Protein AF-A0A0D6LIT6-F1 (afdb_monomer)

Foldseek 3Di:
DDPLVLLLLLLLLLLLLVLLPVVLLLVLLLVLLCCVCCVVQVPNDCLVVVVVSVPDPVSVVVSVVLVVLLVVLLVVLLVVQVVVLVCCVVPPHLLVSLLLLLVLQLQLLVQVLVCQVVSNDHSNCNSVSSNSSSNSNHPVSNVVSSLSVLQPDPPDDPVVSVVSVVSSVVSSQNSSCVNLVQQDDPVVNVLVVLVVPPDPVCSVVSSVVSVVSSVVSNVVSVVVCVVCVSVVVVPGSSVSSVSSSVSSPVSSVSSVVVVVVVVVVVVVVVVVVVVVPDDDPPPDDDD

Structure (mmCIF, N/CA/C/O backbone):
data_AF-A0A0D6LIT6-F1
#
_entry.id   AF-A0A0D6LIT6-F1
#
loop_
_atom_site.group_PDB
_atom_site.id
_atom_site.type_symbol
_atom_site.label_atom_id
_atom_site.label_alt_id
_atom_site.label_comp_id
_atom_site.label_asym_id
_atom_site.label_entity_id
_atom_site.label_seq_id
_atom_site.pdbx_PDB_ins_code
_atom_site.Cartn_x
_atom_site.Cartn_y
_atom_site.Cartn_z
_atom_site.occupancy
_atom_site.B_iso_or_equiv
_atom_site.auth_seq_id
_atom_site.auth_comp_id
_atom_site.auth_asym_id
_atom_site.auth_atom_id
_atom_site.pdbx_PDB_model_num
ATOM 1 N N . MET A 1 1 ? -21.678 -11.685 14.929 1.00 55.88 1 MET A N 1
ATOM 2 C CA . MET A 1 1 ? -20.281 -11.297 14.620 1.00 55.88 1 MET A CA 1
ATOM 3 C C . MET A 1 1 ? -20.049 -9.897 15.181 1.00 55.88 1 MET A C 1
ATOM 5 O O . MET A 1 1 ? -20.956 -9.085 15.078 1.00 55.88 1 MET A O 1
ATOM 9 N N . ASP A 1 2 ? -18.917 -9.635 15.842 1.00 78.38 2 ASP A N 1
ATOM 10 C CA . ASP A 1 2 ? -18.616 -8.322 16.442 1.00 78.38 2 ASP A CA 1
ATOM 11 C C . ASP A 1 2 ? -18.485 -7.250 15.346 1.00 78.38 2 ASP A C 1
ATOM 13 O O . ASP A 1 2 ? -17.782 -7.471 14.360 1.00 78.38 2 ASP A O 1
ATOM 17 N N . ILE A 1 3 ? -19.131 -6.093 15.525 1.00 79.75 3 ILE A N 1
ATOM 18 C CA . ILE A 1 3 ? -19.087 -4.950 14.598 1.00 79.75 3 ILE A CA 1
ATOM 19 C C . ILE A 1 3 ? -17.654 -4.528 14.241 1.00 79.75 3 ILE A C 1
ATOM 21 O O . ILE A 1 3 ? -17.380 -4.072 13.133 1.00 79.75 3 ILE A O 1
ATOM 25 N N . ARG A 1 4 ? -16.714 -4.726 15.170 1.00 82.88 4 ARG A N 1
ATOM 26 C CA . ARG A 1 4 ? -15.298 -4.390 14.999 1.00 82.88 4 ARG A CA 1
ATOM 27 C C . ARG A 1 4 ? -14.597 -5.292 13.980 1.00 82.88 4 ARG A C 1
ATOM 29 O O . ARG A 1 4 ? -13.638 -4.855 13.348 1.00 82.88 4 ARG A O 1
ATOM 36 N N . ASN A 1 5 ? -15.086 -6.515 13.764 1.00 85.06 5 ASN A N 1
ATOM 37 C CA . ASN A 1 5 ? -14.495 -7.444 12.797 1.00 85.06 5 ASN A CA 1
ATOM 38 C C . ASN A 1 5 ? -14.660 -6.955 11.352 1.00 85.06 5 ASN A C 1
ATOM 40 O O . ASN A 1 5 ? -13.764 -7.184 10.543 1.00 85.06 5 ASN A O 1
ATOM 44 N N . TYR A 1 6 ? -15.735 -6.217 11.054 1.00 84.94 6 TYR A N 1
ATOM 45 C CA . TYR A 1 6 ? -15.933 -5.561 9.755 1.00 84.94 6 TYR A CA 1
ATOM 46 C C . TYR A 1 6 ? -14.912 -4.452 9.477 1.00 84.94 6 TYR A C 1
ATOM 48 O O . TYR A 1 6 ? -14.812 -3.995 8.350 1.00 84.94 6 TYR A O 1
ATOM 56 N N . VAL A 1 7 ? -14.133 -4.031 10.477 1.00 88.19 7 VAL A N 1
ATOM 57 C CA . VAL A 1 7 ? -13.037 -3.067 10.312 1.00 88.19 7 VAL A CA 1
ATOM 58 C C . VAL A 1 7 ? -11.695 -3.787 10.295 1.00 88.19 7 VAL A C 1
ATOM 60 O O . VAL A 1 7 ? -10.863 -3.531 9.432 1.00 88.19 7 VAL A O 1
ATOM 63 N N . TYR A 1 8 ? -11.484 -4.727 11.221 1.00 88.31 8 TYR A N 1
ATOM 64 C CA . TYR A 1 8 ? -10.211 -5.440 11.333 1.00 88.31 8 TYR A CA 1
ATOM 65 C C . TYR A 1 8 ? -9.878 -6.270 10.094 1.00 88.31 8 TYR A C 1
ATOM 67 O O . TYR A 1 8 ? -8.730 -6.253 9.658 1.00 88.31 8 TYR A O 1
ATOM 75 N N . ILE A 1 9 ? -10.862 -6.972 9.521 1.00 89.00 9 ILE A N 1
ATOM 76 C CA . ILE A 1 9 ? -10.636 -7.834 8.354 1.00 89.00 9 ILE A CA 1
ATOM 77 C C . ILE A 1 9 ? -10.237 -6.989 7.130 1.00 89.00 9 ILE A C 1
ATOM 79 O O . ILE A 1 9 ? -9.170 -7.258 6.573 1.00 89.00 9 ILE A O 1
ATOM 83 N N . PRO A 1 10 ? -10.983 -5.928 6.745 1.00 89.62 10 PRO A N 1
ATOM 84 C CA . PRO A 1 10 ? -10.585 -5.075 5.629 1.00 89.62 10 PRO A CA 1
ATOM 85 C C . PRO A 1 10 ? -9.230 -4.412 5.789 1.00 89.62 10 PRO A C 1
ATOM 87 O O . PRO A 1 10 ? -8.438 -4.402 4.852 1.00 89.62 10 PRO A O 1
ATOM 90 N N . VAL A 1 11 ? -8.938 -3.910 6.987 1.00 89.06 11 VAL A 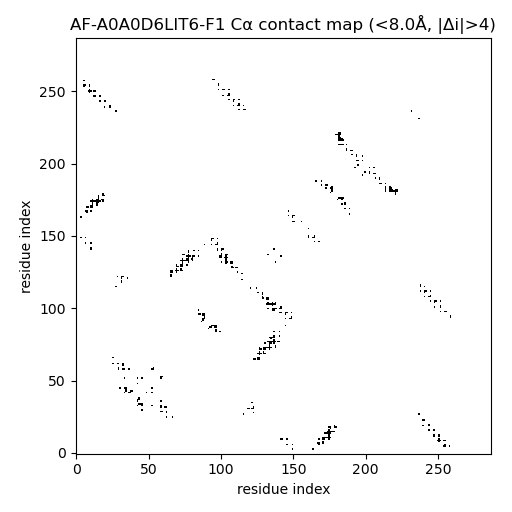N 1
ATOM 91 C CA . VAL A 1 11 ? -7.662 -3.258 7.282 1.00 89.06 11 VAL A CA 1
ATOM 92 C C . VAL A 1 11 ? -6.495 -4.246 7.203 1.00 89.06 11 VAL A C 1
ATOM 94 O O . VAL A 1 11 ? -5.425 -3.887 6.715 1.00 89.06 11 VAL A O 1
ATOM 97 N N . CYS A 1 12 ? -6.698 -5.496 7.627 1.00 86.56 12 CYS A N 1
ATOM 98 C CA . CYS A 1 12 ? -5.693 -6.549 7.506 1.00 86.56 12 CYS A CA 1
ATOM 99 C C . CYS A 1 12 ? -5.404 -6.897 6.036 1.00 86.56 12 CYS A C 1
ATOM 101 O O . CYS A 1 12 ? -4.245 -6.897 5.624 1.00 86.56 12 CYS A O 1
ATOM 103 N N . LEU A 1 13 ? -6.447 -7.114 5.226 1.00 85.75 13 LEU A N 1
ATOM 104 C CA . LEU A 1 13 ? -6.307 -7.432 3.796 1.00 85.75 13 LEU A CA 1
ATOM 105 C C . LEU A 1 13 ? -5.704 -6.270 2.991 1.00 85.75 13 LEU A C 1
ATOM 107 O O . LEU A 1 13 ? -4.843 -6.482 2.135 1.00 85.75 13 LEU A O 1
ATOM 111 N N . TYR A 1 14 ? -6.093 -5.035 3.311 1.00 88.25 14 TYR A N 1
ATOM 112 C CA . TYR A 1 14 ? -5.459 -3.833 2.774 1.00 88.25 14 TYR A CA 1
ATOM 113 C C . TYR A 1 14 ? -3.966 -3.789 3.102 1.00 88.25 14 TYR A C 1
ATOM 115 O O . TYR A 1 14 ? -3.150 -3.571 2.214 1.00 88.25 14 TYR A O 1
ATOM 123 N N . SER A 1 15 ? -3.599 -4.024 4.362 1.00 83.88 15 SER A N 1
ATOM 124 C CA . SER A 1 15 ? -2.202 -3.966 4.791 1.00 83.88 15 SER A CA 1
ATOM 125 C C . SER A 1 15 ? -1.337 -5.021 4.084 1.00 83.88 15 SER A C 1
ATOM 127 O O . SER A 1 15 ? -0.194 -4.749 3.717 1.00 83.88 15 SER A O 1
ATOM 129 N N . MET A 1 16 ? -1.915 -6.189 3.784 1.00 79.81 16 MET A N 1
ATOM 130 C CA . MET A 1 16 ? -1.278 -7.211 2.949 1.00 79.81 16 MET A CA 1
ATOM 131 C C . MET A 1 16 ? -1.033 -6.726 1.522 1.00 79.81 16 MET A C 1
ATOM 133 O O . MET A 1 16 ? 0.087 -6.822 1.024 1.00 79.81 16 MET A O 1
ATOM 137 N N . THR A 1 17 ? -2.035 -6.109 0.902 1.00 81.88 17 THR A N 1
ATOM 138 C CA . THR A 1 17 ? -1.910 -5.520 -0.440 1.00 81.88 17 THR A CA 1
ATOM 139 C C . THR A 1 17 ? -0.863 -4.396 -0.468 1.00 81.88 17 TH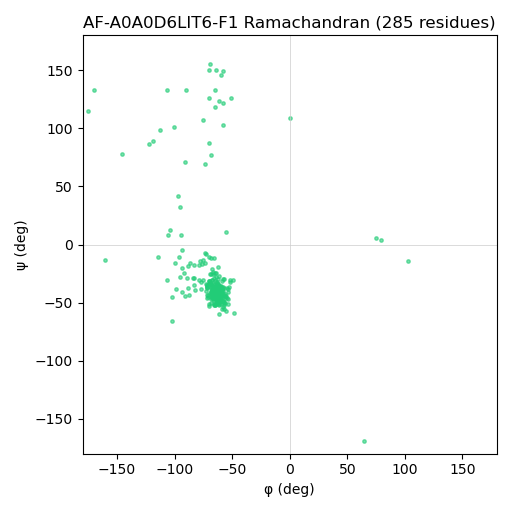R A C 1
ATOM 141 O O . THR A 1 17 ? 0.002 -4.368 -1.342 1.00 81.88 17 THR A O 1
ATOM 144 N N . GLY A 1 18 ? -0.861 -3.516 0.540 1.00 78.88 18 GLY A N 1
ATOM 145 C CA . GLY A 1 18 ? 0.102 -2.417 0.663 1.00 78.88 18 GLY A CA 1
ATOM 146 C C . GLY A 1 18 ? 1.553 -2.882 0.820 1.00 78.88 18 GLY A C 1
ATOM 147 O O . GLY A 1 18 ? 2.460 -2.229 0.311 1.00 78.88 18 GLY A O 1
ATOM 148 N N . SER A 1 19 ? 1.785 -4.031 1.462 1.00 73.44 19 SER A N 1
ATOM 149 C CA . SER A 1 19 ? 3.131 -4.613 1.578 1.00 73.44 19 SER A CA 1
ATOM 150 C C . SER A 1 19 ? 3.678 -5.154 0.249 1.00 73.44 19 SER A C 1
ATOM 152 O O . SER A 1 19 ? 4.876 -5.066 -0.008 1.00 73.44 19 SER A O 1
ATOM 154 N N . MET A 1 20 ? 2.803 -5.647 -0.636 1.00 75.00 20 MET A N 1
ATOM 155 C CA . MET A 1 20 ? 3.184 -6.084 -1.984 1.00 75.00 20 MET A CA 1
ATOM 156 C C . MET A 1 20 ? 3.448 -4.907 -2.926 1.00 75.00 20 MET A C 1
ATOM 158 O O . MET A 1 20 ? 4.271 -5.021 -3.832 1.00 75.00 20 MET A O 1
ATOM 162 N N . PHE A 1 21 ? 2.764 -3.782 -2.712 1.00 80.75 21 PHE A N 1
ATOM 163 C CA . PHE A 1 21 ? 2.735 -2.651 -3.636 1.00 80.75 21 PHE A CA 1
ATOM 164 C C . PHE A 1 21 ? 4.134 -2.123 -3.994 1.00 80.75 21 PHE A C 1
ATOM 166 O O . PHE A 1 21 ? 4.500 -2.101 -5.168 1.00 80.75 21 PHE A O 1
ATOM 173 N N . LEU A 1 22 ? 4.938 -1.731 -2.997 1.00 76.06 22 LEU A N 1
ATOM 174 C CA . LEU A 1 22 ? 6.231 -1.071 -3.227 1.00 76.06 22 LEU A CA 1
ATOM 175 C C . LEU A 1 22 ? 7.217 -1.912 -4.061 1.00 76.06 22 LEU A C 1
ATOM 177 O O . LEU A 1 22 ? 7.663 -1.415 -5.098 1.00 76.06 22 LEU A O 1
ATOM 181 N N . PRO A 1 23 ? 7.561 -3.162 -3.684 1.00 71.19 23 PRO A N 1
ATOM 182 C CA . PRO A 1 23 ? 8.535 -3.945 -4.446 1.00 71.19 23 PRO A CA 1
ATOM 183 C C . PRO A 1 23 ? 8.034 -4.304 -5.851 1.00 71.19 23 PRO A C 1
ATOM 185 O O . PRO A 1 23 ? 8.814 -4.285 -6.805 1.00 71.19 23 PRO A O 1
ATOM 188 N N . VAL A 1 24 ? 6.739 -4.597 -5.996 1.00 76.75 24 VAL A N 1
ATOM 189 C CA . VAL A 1 24 ? 6.130 -4.996 -7.273 1.00 76.75 24 VAL A CA 1
ATOM 190 C C . VAL A 1 24 ? 6.115 -3.826 -8.255 1.00 76.75 24 VAL A C 1
ATOM 192 O O . VAL A 1 24 ? 6.597 -3.946 -9.384 1.00 76.75 24 VAL A O 1
ATOM 195 N N . VAL A 1 25 ? 5.627 -2.666 -7.816 1.00 80.50 25 VAL A N 1
ATOM 196 C CA . VAL A 1 25 ? 5.557 -1.455 -8.638 1.00 80.50 25 VAL A CA 1
ATOM 197 C C . VAL A 1 25 ? 6.953 -0.945 -8.981 1.00 80.50 25 VAL A C 1
ATOM 199 O O . VAL A 1 25 ? 7.212 -0.614 -10.138 1.00 80.50 25 VAL A O 1
ATOM 202 N N . GLN A 1 26 ? 7.879 -0.920 -8.017 1.00 77.94 26 GLN A N 1
ATOM 203 C CA . GLN A 1 26 ? 9.250 -0.475 -8.264 1.00 77.94 26 GLN A CA 1
ATOM 204 C C . GLN A 1 26 ? 9.960 -1.376 -9.282 1.00 77.94 26 GLN A C 1
ATOM 206 O O . GLN A 1 26 ? 10.629 -0.867 -10.183 1.00 77.94 26 GLN A O 1
ATOM 211 N N . SER A 1 27 ? 9.777 -2.697 -9.187 1.00 76.12 27 SER A N 1
ATOM 212 C CA . SER A 1 27 ? 10.315 -3.649 -10.164 1.00 76.12 27 SER A CA 1
ATOM 213 C C . SER A 1 27 ? 9.726 -3.423 -11.561 1.00 76.12 27 SER A C 1
ATOM 215 O O . SER A 1 27 ? 10.477 -3.331 -12.534 1.00 76.12 27 SER A O 1
ATOM 217 N N . MET A 1 28 ? 8.405 -3.230 -11.664 1.00 79.25 28 MET A N 1
ATOM 218 C CA . MET A 1 28 ? 7.738 -2.943 -12.938 1.00 79.25 28 MET A CA 1
ATOM 219 C C . MET A 1 28 ? 8.238 -1.637 -13.570 1.00 79.25 28 MET A C 1
ATOM 221 O O . MET A 1 28 ? 8.587 -1.622 -14.751 1.00 79.25 28 MET A O 1
ATOM 225 N N . ILE A 1 29 ? 8.290 -0.538 -12.807 1.00 83.88 29 ILE A N 1
ATOM 226 C CA . ILE A 1 29 ? 8.761 0.765 -13.306 1.00 83.88 29 ILE A CA 1
ATOM 227 C C . ILE A 1 29 ? 10.193 0.635 -13.810 1.00 83.88 29 ILE A C 1
ATOM 229 O O . ILE A 1 29 ? 10.510 1.117 -14.895 1.00 83.88 29 ILE A O 1
ATOM 233 N N . TYR A 1 30 ? 11.045 -0.048 -13.051 1.00 81.81 30 TYR A N 1
ATOM 234 C CA . TYR A 1 30 ? 12.432 -0.261 -13.424 1.00 81.81 30 TYR A CA 1
ATOM 235 C C . TYR A 1 30 ? 12.565 -1.015 -14.756 1.00 81.81 30 TYR A C 1
ATOM 237 O O . TYR A 1 30 ? 13.295 -0.571 -15.643 1.00 81.81 30 TYR A O 1
ATOM 245 N N . GLN A 1 31 ? 11.812 -2.103 -14.941 1.00 78.75 31 GLN A N 1
ATOM 246 C CA . GLN A 1 31 ? 11.805 -2.852 -16.199 1.00 78.75 31 GLN A CA 1
ATOM 247 C C . GLN A 1 31 ? 11.279 -2.010 -17.372 1.00 78.75 31 GLN A C 1
ATOM 249 O O . GLN A 1 31 ? 11.894 -2.000 -18.437 1.00 78.75 31 GLN A O 1
ATOM 254 N N . LYS A 1 32 ? 10.198 -1.241 -17.179 1.00 85.56 32 LYS A N 1
ATOM 255 C CA . LYS A 1 32 ? 9.658 -0.352 -18.222 1.00 85.56 32 LYS A CA 1
ATOM 256 C C . LYS A 1 32 ? 10.634 0.760 -18.612 1.00 85.56 32 LYS A C 1
ATOM 258 O O . LYS A 1 32 ? 10.794 1.051 -19.793 1.00 85.56 32 LYS A O 1
ATOM 263 N N . VAL A 1 33 ? 11.310 1.368 -17.639 1.00 85.62 33 VAL A N 1
ATOM 264 C CA . VAL A 1 33 ? 12.326 2.405 -17.884 1.00 85.62 33 VAL A CA 1
ATOM 265 C C . VAL A 1 33 ? 13.551 1.822 -18.589 1.00 85.62 33 VAL A C 1
ATOM 267 O O . VAL A 1 33 ? 14.092 2.458 -19.490 1.00 85.62 33 VAL A O 1
ATOM 270 N N . CYS A 1 34 ? 13.960 0.604 -18.232 1.00 83.06 34 CYS A N 1
ATOM 271 C CA . CYS A 1 34 ? 15.042 -0.097 -18.917 1.00 83.06 34 CYS A CA 1
ATOM 272 C C . CYS A 1 34 ? 14.705 -0.341 -20.400 1.00 83.06 34 CYS A C 1
ATOM 274 O O . CYS A 1 34 ? 15.511 -0.009 -21.267 1.00 83.06 34 CYS A O 1
ATOM 276 N N . MET A 1 35 ? 13.483 -0.795 -20.707 1.00 83.75 35 MET A N 1
ATOM 277 C CA . MET A 1 35 ? 13.019 -0.961 -22.093 1.00 83.75 35 MET A CA 1
ATOM 278 C C . MET A 1 35 ? 12.948 0.375 -22.851 1.00 83.75 35 MET A C 1
ATOM 280 O O . MET A 1 35 ? 13.357 0.445 -24.010 1.00 83.75 35 MET A O 1
ATOM 284 N N . LEU A 1 36 ? 12.495 1.451 -22.195 1.00 87.19 36 LEU A N 1
ATOM 285 C CA . LEU A 1 36 ? 12.416 2.797 -22.778 1.00 87.19 36 LEU A CA 1
ATOM 286 C C . LEU A 1 36 ? 13.797 3.359 -23.165 1.00 87.19 36 LEU A C 1
ATOM 288 O O . LEU A 1 36 ? 13.930 4.011 -24.196 1.00 87.19 36 LEU A O 1
ATOM 292 N N . LEU A 1 37 ? 14.823 3.097 -22.350 1.00 86.88 37 LEU A N 1
ATOM 293 C CA . LEU A 1 37 ? 16.199 3.573 -22.548 1.00 86.88 37 LEU A CA 1
ATOM 294 C C . LEU A 1 37 ? 17.089 2.559 -23.291 1.00 86.88 37 LEU A C 1
ATOM 296 O O . LEU A 1 37 ? 18.303 2.763 -23.384 1.00 86.88 37 LEU A O 1
ATOM 300 N N . SER A 1 38 ? 16.519 1.472 -23.818 1.00 84.44 38 SER A N 1
ATOM 301 C CA . SER A 1 38 ? 17.268 0.366 -24.435 1.00 84.44 38 SER A CA 1
ATOM 302 C C . SER A 1 38 ? 18.179 0.825 -25.578 1.00 84.44 38 SER A C 1
ATOM 304 O O . SER A 1 38 ? 19.369 0.514 -25.588 1.00 84.44 38 SER A O 1
ATOM 306 N N . ASN A 1 39 ? 17.664 1.664 -26.482 1.00 84.19 39 ASN A N 1
ATOM 307 C CA . ASN A 1 39 ? 18.414 2.190 -27.628 1.00 84.19 39 ASN A CA 1
ATOM 308 C C . ASN A 1 39 ? 19.580 3.115 -27.222 1.00 84.19 39 ASN A C 1
ATOM 310 O O . ASN A 1 39 ? 20.581 3.218 -27.922 1.00 84.19 39 ASN A O 1
ATOM 314 N N . GLU A 1 40 ? 19.468 3.794 -26.080 1.00 83.81 40 GLU A N 1
ATOM 315 C CA . GLU A 1 40 ? 20.482 4.748 -25.616 1.00 83.81 40 GLU A CA 1
ATOM 316 C C . GLU A 1 40 ? 21.533 4.112 -24.704 1.00 83.81 40 GLU A C 1
ATOM 318 O O . GLU A 1 40 ? 22.631 4.642 -24.548 1.00 83.81 40 GLU A O 1
ATOM 323 N N . THR A 1 41 ? 21.178 3.008 -24.049 1.00 79.56 41 THR A N 1
ATOM 324 C CA . THR A 1 41 ? 22.050 2.282 -23.119 1.00 79.56 41 THR A CA 1
ATOM 325 C C . THR A 1 41 ? 22.702 1.061 -23.759 1.00 79.56 41 THR A C 1
ATOM 327 O O . THR A 1 41 ? 23.670 0.548 -23.208 1.00 79.56 41 THR A O 1
ATOM 330 N N . GLY A 1 42 ? 22.196 0.605 -24.911 1.00 79.50 42 GLY A N 1
ATOM 331 C CA . GLY A 1 42 ? 22.631 -0.621 -25.580 1.00 79.50 42 GLY A CA 1
ATOM 332 C C . GLY A 1 42 ? 22.130 -1.906 -24.909 1.00 79.50 42 GLY A C 1
ATOM 333 O O . GLY A 1 42 ? 22.524 -2.994 -25.325 1.00 79.50 42 GLY A O 1
ATOM 334 N N . ILE A 1 43 ? 21.272 -1.798 -23.886 1.00 78.81 43 ILE A N 1
ATOM 335 C CA . ILE A 1 43 ? 20.736 -2.927 -23.116 1.00 78.81 43 ILE A CA 1
ATOM 336 C C . ILE A 1 43 ? 19.327 -3.239 -23.624 1.00 78.81 43 ILE A C 1
ATOM 338 O O . ILE A 1 43 ? 18.366 -2.556 -23.279 1.00 78.81 43 ILE A O 1
ATOM 342 N N . TYR A 1 44 ? 19.202 -4.279 -24.447 1.00 75.81 44 TYR A N 1
ATOM 343 C CA . TYR A 1 44 ? 17.916 -4.695 -25.024 1.00 75.81 44 TYR A CA 1
ATOM 344 C C . TYR A 1 44 ? 17.205 -5.781 -24.208 1.00 75.81 44 TYR A C 1
ATOM 346 O O . TYR A 1 44 ? 15.995 -5.946 -24.332 1.00 75.81 44 TYR A O 1
ATOM 354 N N . ASP A 1 45 ? 17.943 -6.504 -23.360 1.00 71.88 45 ASP A N 1
ATOM 355 C CA . ASP A 1 45 ? 17.411 -7.584 -22.530 1.00 71.88 45 ASP A CA 1
ATOM 356 C C . ASP A 1 45 ? 17.597 -7.274 -21.040 1.00 71.88 45 ASP A C 1
ATOM 358 O O . ASP A 1 45 ? 18.591 -7.631 -20.406 1.00 71.88 45 ASP A O 1
ATOM 362 N N . CYS A 1 46 ? 16.603 -6.592 -20.476 1.00 70.44 46 CYS A N 1
ATOM 363 C CA . CYS A 1 46 ? 16.584 -6.179 -19.074 1.00 70.44 46 CYS A CA 1
ATOM 364 C C . CYS A 1 46 ? 16.410 -7.348 -18.085 1.00 70.44 46 CYS A C 1
ATOM 366 O O . CYS A 1 46 ? 16.559 -7.139 -16.880 1.00 70.44 46 CYS A O 1
ATOM 368 N N . VAL A 1 47 ? 16.087 -8.557 -18.565 1.00 66.88 47 VAL A N 1
ATOM 369 C CA . VAL A 1 47 ? 15.868 -9.754 -17.734 1.00 66.88 47 VAL A CA 1
ATOM 370 C C . VAL A 1 47 ? 17.151 -10.572 -17.609 1.00 66.88 47 VAL A C 1
ATOM 372 O O . VAL A 1 47 ? 17.486 -11.016 -16.512 1.00 66.88 47 VAL A O 1
ATOM 375 N N . ASN A 1 48 ? 17.912 -10.725 -18.694 1.00 66.31 48 ASN A N 1
ATOM 376 C CA . ASN A 1 48 ? 19.179 -11.460 -18.666 1.00 66.31 48 ASN A CA 1
ATOM 377 C C . ASN A 1 48 ? 20.379 -10.564 -18.314 1.00 66.31 48 ASN A C 1
ATOM 379 O O . ASN A 1 48 ? 21.326 -11.027 -17.679 1.00 66.31 48 ASN A O 1
ATOM 383 N N . ALA A 1 49 ? 20.326 -9.265 -18.632 1.00 68.25 49 ALA A N 1
ATOM 384 C CA . ALA A 1 49 ? 21.378 -8.297 -18.307 1.00 68.25 49 ALA A CA 1
ATOM 385 C C . ALA A 1 49 ? 21.111 -7.518 -17.001 1.00 68.25 49 ALA A C 1
ATOM 387 O O . ALA A 1 49 ? 21.524 -6.364 -16.862 1.00 68.25 49 ALA A O 1
ATOM 388 N N . VAL A 1 50 ? 20.446 -8.133 -16.012 1.00 67.38 50 VAL A N 1
ATOM 389 C CA . VAL A 1 50 ? 20.066 -7.473 -14.742 1.00 67.38 50 VAL A CA 1
ATOM 390 C C . VAL A 1 50 ? 21.265 -6.832 -14.043 1.00 67.38 50 VAL A C 1
ATOM 392 O O . VAL A 1 50 ? 21.150 -5.707 -13.571 1.00 67.38 50 VAL A O 1
ATOM 395 N N . SER A 1 51 ? 22.431 -7.490 -14.018 1.00 65.25 51 SER A N 1
ATOM 396 C CA . SER A 1 51 ? 23.630 -6.940 -13.362 1.00 65.25 51 SER A CA 1
ATOM 397 C C . SER A 1 51 ? 24.198 -5.694 -14.052 1.00 65.25 51 SER A C 1
ATOM 399 O O . SER A 1 51 ? 24.934 -4.937 -13.413 1.00 65.25 51 SER A O 1
ATOM 401 N N . GLU A 1 52 ? 23.952 -5.514 -15.347 1.00 69.06 52 GLU A N 1
ATOM 402 C CA . GLU A 1 52 ? 24.453 -4.375 -16.117 1.00 69.06 52 GLU A CA 1
ATOM 403 C C . GLU A 1 52 ? 23.441 -3.233 -16.090 1.00 69.06 52 GLU A C 1
ATOM 405 O O . GLU A 1 52 ? 23.792 -2.099 -15.755 1.00 69.06 52 GLU A O 1
ATOM 410 N N . ALA A 1 53 ? 22.160 -3.560 -16.286 1.00 67.44 53 ALA A N 1
ATOM 411 C CA . ALA A 1 53 ? 21.058 -2.631 -16.093 1.00 67.44 53 ALA A CA 1
ATOM 412 C C . ALA A 1 53 ? 21.095 -2.034 -14.678 1.00 67.44 53 ALA A C 1
ATOM 414 O O . ALA A 1 53 ? 20.982 -0.815 -14.513 1.00 67.44 53 ALA A O 1
ATOM 415 N N . SER A 1 54 ? 21.322 -2.860 -13.647 1.00 66.25 54 SER A N 1
ATOM 416 C CA . SER A 1 54 ? 21.331 -2.415 -12.249 1.00 66.25 54 SER A CA 1
ATOM 417 C C . SER A 1 54 ? 22.494 -1.491 -11.926 1.00 66.25 54 SER A C 1
ATOM 419 O O . SER A 1 54 ? 22.407 -0.754 -10.954 1.00 66.25 54 SER A O 1
ATOM 421 N N . LYS A 1 55 ? 23.580 -1.489 -12.704 1.00 69.06 55 LYS A N 1
ATOM 422 C CA . LYS A 1 55 ? 24.695 -0.543 -12.529 1.00 69.06 55 LYS A CA 1
ATOM 423 C C . LYS A 1 55 ? 24.465 0.769 -13.270 1.00 69.06 55 LYS A C 1
ATOM 425 O O . LYS A 1 55 ? 25.140 1.757 -12.990 1.00 69.06 55 LYS A O 1
ATOM 430 N N . ASN A 1 56 ? 23.515 0.800 -14.199 1.00 77.69 56 ASN A N 1
ATOM 431 C CA . ASN A 1 56 ? 23.268 1.967 -15.020 1.00 77.69 56 ASN A CA 1
ATOM 432 C C . ASN A 1 56 ? 22.543 3.058 -14.215 1.00 77.69 56 ASN A C 1
ATOM 434 O O . ASN A 1 56 ? 21.346 2.972 -13.923 1.00 77.69 56 ASN A O 1
ATOM 438 N N . GLN A 1 57 ? 23.279 4.121 -13.883 1.00 83.44 57 GLN A N 1
ATOM 439 C CA . GLN A 1 57 ? 22.771 5.246 -13.097 1.00 83.44 57 GLN A CA 1
ATOM 440 C C . GLN A 1 57 ? 21.568 5.929 -13.760 1.00 83.44 57 GLN A C 1
ATOM 442 O O . GLN A 1 57 ? 20.685 6.435 -13.069 1.00 83.44 57 GLN A O 1
ATOM 447 N N . ARG A 1 58 ? 21.507 5.941 -15.092 1.00 85.94 58 ARG A N 1
ATOM 448 C CA . ARG A 1 58 ? 20.474 6.655 -15.843 1.00 85.94 58 ARG A CA 1
ATOM 449 C C . ARG A 1 58 ? 19.113 5.969 -15.735 1.00 85.94 58 ARG A C 1
ATOM 451 O O . ARG A 1 58 ? 18.127 6.636 -15.439 1.00 85.94 58 ARG A O 1
ATOM 458 N N . ILE A 1 59 ? 19.089 4.638 -15.857 1.00 81.88 59 ILE A N 1
ATOM 459 C CA . ILE A 1 59 ? 17.882 3.817 -15.654 1.00 81.88 59 ILE A CA 1
ATOM 460 C C . ILE A 1 59 ? 17.361 3.998 -14.223 1.00 81.88 59 ILE A C 1
ATOM 462 O O . ILE A 1 59 ? 16.176 4.262 -14.022 1.00 81.88 59 ILE A O 1
ATOM 466 N N . GLN A 1 60 ? 18.250 3.925 -13.225 1.00 80.69 60 GLN A N 1
ATOM 467 C CA . GLN A 1 60 ? 17.861 4.137 -11.828 1.00 80.69 60 GLN A CA 1
ATOM 468 C C . GLN A 1 60 ? 17.320 5.551 -11.577 1.00 80.69 60 GLN A C 1
ATOM 470 O O . GLN A 1 60 ? 16.321 5.713 -10.880 1.00 80.69 60 GLN A O 1
ATOM 475 N N . THR A 1 61 ? 17.965 6.575 -12.142 1.00 85.25 61 THR A N 1
ATOM 476 C CA . THR A 1 61 ? 17.579 7.979 -11.937 1.00 85.25 61 THR A CA 1
ATOM 477 C C . THR A 1 61 ? 16.190 8.257 -12.502 1.00 85.25 61 THR A C 1
ATOM 479 O O . THR A 1 61 ? 15.364 8.844 -11.805 1.00 85.25 61 THR A O 1
ATOM 482 N N . GLU A 1 62 ? 15.895 7.796 -13.719 1.00 87.75 62 GLU A N 1
ATOM 483 C CA . GLU A 1 62 ? 14.575 7.996 -14.329 1.00 87.75 62 GLU A CA 1
ATOM 484 C C . GLU A 1 62 ? 13.475 7.195 -13.617 1.00 87.75 62 GLU A C 1
ATOM 486 O O . GLU A 1 62 ? 12.398 7.733 -13.357 1.00 87.75 62 GLU A O 1
ATOM 491 N N . ALA A 1 63 ? 13.750 5.954 -13.198 1.00 84.31 63 ALA A N 1
ATOM 492 C CA . ALA A 1 63 ? 12.804 5.172 -12.399 1.00 84.31 63 ALA A CA 1
ATOM 493 C C . ALA A 1 63 ? 12.476 5.868 -11.065 1.00 84.31 63 ALA A C 1
ATOM 495 O O . ALA A 1 63 ? 11.305 6.063 -10.728 1.00 84.31 63 ALA A O 1
ATOM 496 N N . ASN A 1 64 ? 13.502 6.325 -10.342 1.00 86.81 64 ASN A N 1
ATOM 497 C CA . ASN A 1 64 ? 13.333 7.051 -9.083 1.00 86.81 64 ASN A CA 1
ATOM 498 C C . ASN A 1 64 ? 12.594 8.381 -9.281 1.00 86.81 64 ASN A C 1
ATOM 500 O O . ASN A 1 64 ? 11.778 8.761 -8.442 1.00 86.81 64 ASN A O 1
ATOM 504 N N . ARG A 1 65 ? 12.830 9.081 -10.397 1.00 91.50 65 ARG A N 1
ATOM 505 C CA . ARG A 1 65 ? 12.127 10.323 -10.740 1.00 91.50 65 ARG A CA 1
ATOM 506 C C . ARG A 1 65 ? 10.630 10.096 -10.944 1.00 91.50 65 ARG A C 1
ATOM 508 O O . ARG A 1 65 ? 9.832 10.895 -10.460 1.00 91.50 65 ARG A O 1
ATOM 515 N N . ILE A 1 66 ? 10.239 9.019 -11.620 1.00 92.31 66 ILE A N 1
ATOM 516 C CA . ILE A 1 66 ? 8.825 8.668 -11.824 1.00 92.31 66 ILE A CA 1
ATOM 517 C C . ILE A 1 66 ? 8.146 8.364 -10.484 1.00 92.31 66 ILE A C 1
ATOM 519 O O . ILE A 1 66 ? 7.073 8.903 -10.209 1.00 92.31 66 ILE A O 1
ATOM 523 N N . VAL A 1 67 ? 8.793 7.573 -9.623 1.00 87.44 67 VAL A N 1
ATOM 524 C CA . VAL A 1 67 ? 8.293 7.266 -8.271 1.00 87.44 67 VAL A CA 1
ATOM 525 C C . VAL A 1 67 ? 8.168 8.534 -7.422 1.00 87.44 67 VAL A C 1
ATOM 527 O O . VAL A 1 67 ? 7.174 8.714 -6.714 1.00 87.44 67 VAL A O 1
ATOM 530 N N . LEU A 1 68 ? 9.135 9.449 -7.525 1.00 89.44 68 LEU A N 1
ATOM 531 C CA . LEU A 1 68 ? 9.096 10.737 -6.837 1.00 89.44 68 LEU A CA 1
ATOM 532 C C . LEU A 1 68 ? 7.890 11.575 -7.280 1.00 89.44 68 LEU A C 1
ATOM 534 O O . LEU A 1 68 ? 7.147 12.064 -6.431 1.00 89.44 68 LEU A O 1
ATOM 538 N N . ILE A 1 69 ? 7.667 11.720 -8.590 1.00 94.81 69 ILE A N 1
ATOM 539 C CA . ILE A 1 69 ? 6.522 12.474 -9.127 1.00 94.81 69 ILE A CA 1
ATOM 540 C C . ILE A 1 69 ? 5.204 11.846 -8.664 1.00 94.81 69 ILE A C 1
ATOM 542 O O . ILE A 1 69 ? 4.320 12.562 -8.199 1.00 94.81 69 ILE A O 1
ATOM 546 N N . ALA A 1 70 ? 5.088 10.519 -8.724 1.00 93.88 70 ALA A N 1
ATOM 547 C CA . ALA A 1 70 ? 3.898 9.807 -8.272 1.00 93.88 70 ALA A CA 1
ATOM 548 C C . ALA A 1 70 ? 3.616 10.041 -6.777 1.00 93.88 70 ALA A C 1
ATOM 550 O O . ALA A 1 70 ? 2.482 10.332 -6.398 1.00 93.88 70 ALA A O 1
ATOM 551 N N . SER A 1 71 ? 4.663 10.026 -5.946 1.00 92.06 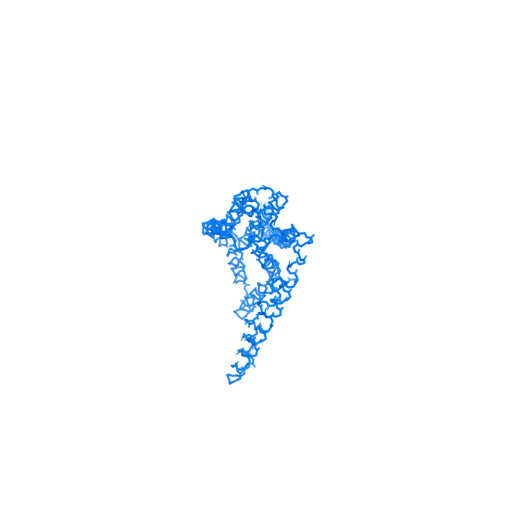71 SER A N 1
ATOM 552 C CA . SER A 1 71 ? 4.566 10.313 -4.510 1.00 92.06 71 SER A CA 1
ATOM 553 C C . SER A 1 71 ? 4.100 11.745 -4.240 1.00 92.06 71 SER A C 1
ATOM 555 O O . SER A 1 71 ? 3.283 11.975 -3.349 1.00 92.06 71 SER A O 1
ATOM 557 N N . ILE A 1 72 ? 4.585 12.718 -5.020 1.00 93.88 72 ILE A N 1
ATOM 558 C CA . ILE A 1 72 ? 4.125 14.110 -4.937 1.00 93.88 72 ILE A CA 1
ATOM 559 C C . ILE A 1 72 ? 2.637 14.185 -5.295 1.00 93.88 72 ILE A C 1
ATOM 561 O O . ILE A 1 72 ? 1.866 14.767 -4.534 1.00 93.88 72 ILE A O 1
ATOM 565 N N . CYS A 1 73 ? 2.210 13.559 -6.397 1.00 94.75 73 CYS A N 1
ATOM 566 C CA . CYS A 1 73 ? 0.806 13.535 -6.811 1.00 94.75 73 CYS A CA 1
ATOM 567 C C . CYS A 1 73 ? -0.108 12.933 -5.734 1.00 94.75 73 CYS A C 1
ATOM 569 O O . CYS A 1 73 ? -1.106 13.561 -5.369 1.00 94.75 73 CYS A O 1
ATOM 571 N N . LEU A 1 74 ? 0.263 11.774 -5.181 1.00 93.75 74 LEU A N 1
ATOM 572 C CA . LEU A 1 74 ? -0.467 11.118 -4.096 1.00 93.75 74 LEU A CA 1
ATOM 573 C C . LEU A 1 74 ? -0.600 12.031 -2.876 1.00 93.75 74 LEU A C 1
ATOM 575 O O . LEU A 1 74 ? -1.701 12.229 -2.363 1.00 93.75 74 LEU A O 1
ATOM 579 N N . CYS A 1 75 ? 0.517 12.590 -2.406 1.00 92.19 75 CYS A N 1
ATOM 580 C CA . CYS A 1 75 ? 0.547 13.421 -1.208 1.00 92.19 75 CYS A CA 1
ATOM 581 C C . CYS A 1 75 ? -0.259 14.707 -1.395 1.00 92.19 75 CYS A C 1
ATOM 583 O O . CYS A 1 75 ? -1.064 15.058 -0.534 1.00 92.19 75 CYS A O 1
ATOM 585 N N . THR A 1 76 ? -0.083 15.406 -2.518 1.00 92.44 76 THR A N 1
ATOM 586 C CA . THR A 1 76 ? -0.800 16.657 -2.783 1.00 92.44 76 THR A CA 1
ATOM 587 C C . THR A 1 76 ? -2.302 16.417 -2.889 1.00 92.44 76 THR A C 1
ATOM 589 O O . THR A 1 76 ? -3.069 17.106 -2.216 1.00 92.44 76 THR A O 1
ATOM 592 N N . ALA A 1 77 ? -2.739 15.422 -3.666 1.00 94.19 77 ALA A N 1
ATOM 593 C CA . ALA A 1 77 ? -4.159 15.099 -3.769 1.00 94.19 77 ALA A CA 1
ATOM 594 C C . ALA A 1 77 ? -4.725 14.594 -2.433 1.00 94.19 77 ALA A C 1
ATOM 596 O O . ALA A 1 77 ? -5.771 15.076 -2.000 1.00 94.19 77 ALA A O 1
ATOM 597 N N . GLY A 1 78 ? -3.997 13.721 -1.730 1.00 92.00 78 GLY A N 1
ATOM 598 C CA . GLY A 1 78 ? -4.388 13.180 -0.427 1.00 92.00 78 GLY A CA 1
ATOM 599 C C . GLY A 1 78 ? -4.574 14.254 0.645 1.00 92.00 78 GLY A C 1
ATOM 600 O O . GLY A 1 78 ? -5.534 14.201 1.411 1.00 92.00 78 GLY A O 1
ATOM 601 N N . ILE A 1 79 ? -3.715 15.277 0.687 1.00 91.19 79 ILE A N 1
ATOM 602 C CA . ILE A 1 79 ? -3.863 16.408 1.620 1.00 91.19 79 ILE A CA 1
ATOM 603 C C . ILE A 1 79 ? -5.156 17.185 1.341 1.00 91.19 79 ILE A C 1
ATOM 605 O O . ILE A 1 79 ? -5.890 17.526 2.274 1.00 91.19 79 ILE A O 1
ATOM 609 N N . LEU A 1 80 ? -5.458 17.453 0.068 1.00 91.50 80 LEU A N 1
ATOM 610 C CA . LEU A 1 80 ? -6.659 18.194 -0.325 1.00 91.50 80 LEU A CA 1
ATOM 611 C C . LEU A 1 80 ? -7.936 17.417 0.016 1.00 91.50 80 LEU A C 1
ATOM 613 O O . LEU A 1 80 ? -8.899 17.984 0.541 1.00 91.50 80 LEU A O 1
ATOM 617 N N . THR A 1 81 ? -7.937 16.113 -0.244 1.00 92.50 81 THR A N 1
ATOM 618 C CA . THR A 1 81 ? -9.120 15.255 -0.108 1.00 92.50 81 THR A CA 1
ATOM 619 C C . THR A 1 81 ? -9.326 14.767 1.322 1.00 92.50 81 THR A C 1
ATOM 621 O O . THR A 1 81 ? -10.472 14.655 1.758 1.00 92.50 81 THR A O 1
ATOM 624 N N . SER A 1 82 ? -8.261 14.624 2.116 1.00 88.25 82 SER A N 1
ATOM 625 C CA . SER A 1 82 ? -8.327 14.310 3.551 1.00 88.25 82 SER A CA 1
ATOM 626 C C . SER A 1 82 ? -9.220 15.290 4.321 1.00 88.25 82 SER A C 1
ATOM 628 O O . SER A 1 82 ? -10.028 14.882 5.157 1.00 88.25 82 SER A O 1
ATOM 630 N N . ARG A 1 83 ? -9.194 16.586 3.971 1.00 87.00 83 ARG A N 1
ATOM 631 C CA . ARG A 1 83 ? -10.094 17.583 4.578 1.00 87.00 83 ARG A CA 1
ATOM 632 C C . ARG A 1 83 ? -11.570 17.317 4.260 1.00 87.00 83 ARG A C 1
ATOM 634 O O . ARG A 1 83 ? -12.435 17.581 5.097 1.00 87.00 83 ARG A O 1
ATOM 641 N N . LEU A 1 84 ? -11.878 16.849 3.052 1.00 90.69 84 LEU A N 1
ATOM 642 C CA . LEU A 1 84 ? -13.245 16.518 2.640 1.00 90.69 84 LEU A CA 1
ATOM 643 C C . LEU A 1 84 ? -13.724 15.245 3.339 1.00 90.69 84 LEU A C 1
ATOM 645 O O . LEU A 1 84 ? -14.811 15.241 3.916 1.00 90.69 84 LEU A O 1
ATOM 649 N N . ILE A 1 85 ? -12.879 14.215 3.364 1.00 90.56 85 ILE A N 1
ATOM 650 C CA . ILE A 1 85 ? -13.142 12.936 4.033 1.00 90.56 85 ILE A CA 1
ATOM 651 C C . ILE A 1 85 ? -13.374 13.155 5.531 1.00 90.56 85 ILE A C 1
ATOM 653 O O . ILE A 1 85 ? -14.360 12.661 6.072 1.00 90.56 85 ILE A O 1
ATOM 657 N N . GLY A 1 86 ? -12.561 13.990 6.188 1.00 88.00 86 GLY A N 1
ATOM 658 C CA . GLY A 1 86 ? -12.769 14.372 7.588 1.00 88.00 86 GLY A CA 1
ATOM 659 C C . GLY A 1 86 ? -14.141 15.011 7.835 1.00 88.00 86 GLY A C 1
ATOM 660 O O . GLY A 1 86 ? -14.860 14.611 8.746 1.00 88.00 86 GLY A O 1
ATOM 661 N N . ARG A 1 87 ? -14.582 15.933 6.966 1.00 89.50 87 ARG A N 1
ATOM 662 C CA . ARG A 1 87 ? -15.930 16.524 7.076 1.00 89.50 87 ARG A CA 1
ATOM 663 C C . ARG A 1 87 ? -17.047 15.499 6.883 1.00 89.50 87 ARG A C 1
ATOM 665 O O . ARG A 1 87 ? -18.058 15.587 7.575 1.00 89.50 87 ARG A O 1
ATOM 672 N N . ILE A 1 88 ? -16.890 14.561 5.948 1.00 89.12 88 ILE A N 1
ATOM 673 C CA . ILE A 1 88 ? -17.861 13.477 5.718 1.00 89.12 88 ILE A CA 1
ATOM 674 C C . ILE A 1 88 ? -17.921 12.553 6.941 1.00 89.12 88 ILE A C 1
ATOM 676 O O . ILE A 1 88 ? -19.016 12.180 7.364 1.00 89.12 88 ILE A O 1
ATOM 680 N N . SER A 1 89 ? -16.762 12.252 7.533 1.00 88.44 89 SER A N 1
ATOM 681 C CA . SER A 1 89 ? -16.620 11.465 8.760 1.00 88.44 89 SER A CA 1
ATOM 682 C C . SER A 1 89 ? -17.407 12.059 9.922 1.00 88.44 89 SER A C 1
ATOM 684 O O . SER A 1 89 ? -18.090 11.329 10.637 1.00 88.44 89 SER A O 1
ATOM 686 N N . ASP A 1 90 ? -17.324 13.379 10.096 1.00 85.69 90 ASP A N 1
ATOM 687 C CA . ASP A 1 90 ? -17.949 14.064 11.226 1.00 85.69 90 ASP A CA 1
ATOM 688 C C . ASP A 1 90 ? -19.434 14.372 10.997 1.00 85.69 90 ASP A C 1
ATOM 690 O O . ASP A 1 90 ? -20.209 14.333 11.949 1.00 85.69 90 ASP A O 1
ATOM 694 N N . LYS A 1 91 ? -19.848 14.682 9.758 1.00 80.56 91 LYS A N 1
ATOM 695 C CA . LYS A 1 91 ? -21.215 15.154 9.462 1.00 80.56 91 LYS A CA 1
ATOM 696 C C . LYS A 1 91 ? -22.178 14.093 8.945 1.00 80.56 91 LYS A C 1
ATOM 698 O O . LYS A 1 91 ? -23.361 14.184 9.248 1.00 80.56 91 LYS A O 1
ATOM 703 N N . LYS A 1 92 ? -21.717 13.170 8.094 1.00 79.12 92 LYS A N 1
ATOM 704 C CA . LYS A 1 92 ? -22.598 12.219 7.395 1.00 79.12 92 LYS A CA 1
ATOM 705 C C . LYS A 1 92 ? -22.539 10.852 8.055 1.00 79.12 92 LYS A C 1
ATOM 707 O O . LYS A 1 92 ? -23.529 10.378 8.589 1.00 79.12 92 LYS A O 1
ATOM 712 N N . SER A 1 93 ? -21.380 10.206 7.994 1.00 81.50 93 SER A N 1
ATOM 713 C CA . SER A 1 93 ? -21.171 8.891 8.593 1.00 81.50 93 SER A CA 1
ATOM 714 C C . SER A 1 93 ? -19.691 8.535 8.571 1.00 81.50 93 SER A C 1
ATOM 716 O O . SER A 1 93 ? -19.029 8.615 7.531 1.00 81.50 93 SER A O 1
ATOM 718 N N . ARG A 1 94 ? -19.183 8.050 9.708 1.00 82.31 94 ARG A N 1
ATOM 719 C CA . ARG A 1 94 ? -17.816 7.517 9.822 1.00 82.31 94 ARG A CA 1
ATOM 720 C C . ARG A 1 94 ? -17.604 6.265 8.962 1.00 82.31 94 ARG A C 1
ATOM 722 O O . ARG A 1 94 ? -16.478 6.007 8.556 1.00 82.31 94 ARG A O 1
ATOM 729 N N . LYS A 1 95 ? -18.675 5.527 8.637 1.00 83.62 95 LYS A N 1
ATOM 730 C CA . LYS A 1 95 ? -18.634 4.328 7.776 1.00 83.62 95 LYS A CA 1
ATOM 731 C C . LYS A 1 95 ? -18.337 4.700 6.320 1.00 83.62 95 LYS A C 1
ATOM 733 O O . LYS A 1 95 ? -17.379 4.197 5.748 1.00 83.62 95 LYS A O 1
ATOM 738 N N . MET A 1 96 ? -19.090 5.662 5.773 1.00 84.56 96 MET A N 1
ATOM 739 C CA . MET A 1 96 ? -18.882 6.204 4.418 1.00 84.56 96 MET A CA 1
ATOM 740 C C . MET A 1 96 ? -17.476 6.776 4.240 1.00 84.56 96 MET A C 1
ATOM 742 O O . MET A 1 96 ? -16.832 6.550 3.220 1.00 84.56 96 MET A O 1
ATOM 746 N N . SER A 1 97 ? -16.991 7.496 5.255 1.00 88.75 97 SER A N 1
ATOM 747 C CA . SER A 1 97 ? -15.631 8.038 5.272 1.00 88.75 97 SER A CA 1
ATOM 748 C C . SER A 1 97 ? -14.565 6.946 5.125 1.00 88.75 97 SER A C 1
ATOM 750 O O . SER A 1 97 ? -13.568 7.150 4.440 1.00 88.75 97 SER A O 1
ATOM 752 N N . MET A 1 98 ? -14.801 5.768 5.710 1.00 90.00 98 MET A N 1
ATOM 753 C CA . MET A 1 98 ? -13.901 4.622 5.611 1.00 90.00 98 MET A CA 1
ATOM 754 C C . MET A 1 98 ? -14.007 3.890 4.267 1.00 90.00 98 MET A C 1
ATOM 756 O O . MET A 1 98 ? -12.998 3.387 3.799 1.00 90.00 98 MET A O 1
ATOM 760 N N . LEU A 1 99 ? -15.179 3.848 3.620 1.00 90.94 99 LEU A N 1
ATOM 761 C CA . LEU A 1 99 ? -15.363 3.176 2.323 1.00 90.94 99 LEU A CA 1
ATOM 762 C C . LEU A 1 99 ? -14.695 3.929 1.155 1.00 90.94 99 LEU A C 1
ATOM 764 O O . LEU A 1 99 ? -14.130 3.300 0.261 1.00 90.94 99 LEU A O 1
ATOM 768 N N . ILE A 1 100 ? -14.726 5.268 1.167 1.00 93.06 100 ILE A N 1
ATOM 769 C CA . ILE A 1 100 ? -14.215 6.121 0.074 1.00 93.06 100 ILE A CA 1
ATOM 770 C C . ILE A 1 100 ? -12.753 5.789 -0.303 1.00 93.06 100 ILE A C 1
ATOM 772 O O . ILE A 1 100 ? -12.499 5.539 -1.484 1.00 93.06 100 ILE A O 1
ATOM 776 N N . PRO A 1 101 ? -11.793 5.715 0.641 1.00 93.56 101 PRO A N 1
ATOM 777 C CA . PRO A 1 101 ? -10.414 5.362 0.309 1.00 93.56 101 PRO A CA 1
ATOM 778 C C . PRO A 1 101 ? -10.243 3.960 -0.293 1.00 93.56 101 PRO A C 1
ATOM 780 O O . PRO A 1 101 ? -9.392 3.782 -1.159 1.00 93.56 101 PRO A O 1
ATOM 783 N N . PHE A 1 102 ? -11.051 2.972 0.113 1.00 93.25 102 PHE A N 1
ATOM 784 C CA . PHE A 1 102 ? -10.982 1.617 -0.455 1.00 93.25 102 PHE A CA 1
ATOM 785 C C . PHE A 1 102 ? -11.453 1.581 -1.913 1.00 93.25 102 PHE A C 1
ATOM 787 O O . PHE A 1 102 ? -10.847 0.895 -2.731 1.00 93.25 102 PHE A O 1
ATOM 794 N N . ILE A 1 103 ? -12.474 2.371 -2.264 1.00 93.81 103 ILE A N 1
ATOM 795 C CA . ILE A 1 103 ? -12.907 2.532 -3.661 1.00 93.81 103 ILE A CA 1
ATOM 796 C C . ILE A 1 103 ? -11.771 3.126 -4.500 1.00 93.81 103 ILE A C 1
ATOM 798 O O . ILE A 1 103 ? -11.464 2.617 -5.576 1.00 93.81 103 ILE A O 1
ATOM 802 N N . GLY A 1 104 ? -11.115 4.174 -3.996 1.00 94.00 104 GLY A N 1
ATOM 803 C CA . GLY A 1 104 ? -9.969 4.777 -4.676 1.00 94.00 104 GLY A CA 1
ATOM 804 C C . GLY A 1 104 ? -8.812 3.805 -4.881 1.00 94.00 104 GLY A C 1
ATOM 805 O O . GLY A 1 104 ? -8.202 3.801 -5.948 1.00 94.00 104 GLY A O 1
ATOM 806 N N . LEU A 1 105 ? -8.539 2.968 -3.879 1.00 92.56 105 LEU A N 1
ATOM 807 C CA . LEU A 1 105 ? -7.500 1.947 -3.958 1.00 92.56 105 LEU A CA 1
ATOM 808 C C . LEU A 1 105 ? -7.833 0.881 -5.010 1.00 92.56 105 LEU A C 1
ATOM 810 O O . LEU A 1 105 ? -6.984 0.560 -5.832 1.00 92.56 105 LEU A O 1
ATOM 814 N N . LEU A 1 106 ? -9.079 0.399 -5.051 1.00 93.31 106 LEU A N 1
ATOM 815 C CA . LEU A 1 106 ? -9.534 -0.563 -6.060 1.00 93.31 106 LEU A CA 1
ATOM 816 C C . LEU A 1 106 ? -9.404 -0.002 -7.489 1.00 93.31 106 LEU A C 1
ATOM 818 O O . LEU A 1 106 ? -8.984 -0.713 -8.401 1.00 93.31 106 LEU A O 1
ATOM 822 N N . LEU A 1 107 ? -9.737 1.279 -7.687 1.00 94.31 107 LEU A N 1
ATOM 823 C CA . LEU A 1 107 ? -9.583 1.955 -8.980 1.00 94.31 107 LEU A CA 1
ATOM 824 C C . LEU A 1 107 ? -8.111 2.105 -9.385 1.00 94.31 107 LEU A C 1
ATOM 826 O O . LEU A 1 107 ? -7.767 1.891 -10.550 1.00 94.31 107 LEU A O 1
ATOM 830 N N . ALA A 1 108 ? -7.241 2.456 -8.439 1.00 93.81 108 ALA A N 1
ATOM 831 C CA . ALA A 1 108 ? -5.811 2.584 -8.687 1.00 93.81 108 ALA A CA 1
ATOM 832 C C . ALA A 1 108 ? -5.164 1.229 -9.008 1.00 93.81 108 ALA A C 1
ATOM 834 O O . ALA A 1 108 ? -4.458 1.128 -10.011 1.00 93.81 108 ALA A O 1
ATOM 835 N N . ASP A 1 109 ? -5.481 0.175 -8.253 1.00 91.44 109 ASP A N 1
ATOM 836 C CA . ASP A 1 109 ? -4.999 -1.186 -8.517 1.00 91.44 109 ASP A CA 1
ATOM 837 C C . ASP A 1 109 ? -5.489 -1.707 -9.874 1.00 91.44 109 ASP A C 1
ATOM 839 O O . ASP A 1 109 ? -4.719 -2.316 -10.618 1.00 91.44 109 ASP A O 1
ATOM 843 N N . GLY A 1 110 ? -6.732 -1.402 -10.262 1.00 92.06 110 GLY A N 1
ATOM 844 C CA . GLY A 1 110 ? -7.242 -1.700 -11.604 1.00 92.06 110 GLY A CA 1
ATOM 845 C C . GLY A 1 110 ? -6.457 -0.987 -12.714 1.00 92.06 110 GLY A C 1
ATOM 846 O O . GLY A 1 110 ? -6.123 -1.594 -13.733 1.00 92.06 110 GLY A O 1
ATOM 847 N N . SER A 1 111 ? -6.099 0.284 -12.505 1.00 92.69 111 SER A N 1
ATOM 848 C CA . SER A 1 111 ? -5.251 1.054 -13.427 1.00 92.69 111 SER A CA 1
ATOM 849 C C . SER A 1 111 ? -3.826 0.491 -13.521 1.00 92.69 111 SER A C 1
ATOM 851 O O . SER A 1 111 ? -3.242 0.441 -14.607 1.00 92.69 111 SER A O 1
ATOM 853 N N . LEU A 1 112 ? -3.256 0.036 -12.404 1.00 90.88 112 LEU A N 1
ATOM 854 C CA . LEU A 1 112 ? -1.940 -0.609 -12.373 1.00 90.88 112 LEU A CA 1
ATOM 855 C C . LEU A 1 112 ? -1.962 -1.966 -13.069 1.00 90.88 112 LEU A C 1
ATOM 857 O O . LEU A 1 112 ? -1.064 -2.263 -13.855 1.00 90.88 112 LEU A O 1
ATOM 861 N N . LEU A 1 113 ? -3.011 -2.760 -12.854 1.00 90.69 113 LEU A N 1
ATOM 862 C CA . LEU A 1 113 ? -3.210 -4.021 -13.557 1.00 90.69 113 LEU A CA 1
ATOM 863 C C . LEU A 1 113 ? -3.306 -3.798 -15.071 1.00 90.69 113 LEU A C 1
ATOM 865 O O . LEU A 1 113 ? -2.670 -4.516 -15.840 1.00 90.69 113 LEU A O 1
ATOM 869 N N . LEU A 1 114 ? -4.022 -2.761 -15.512 1.00 90.94 114 LEU A N 1
ATOM 870 C CA . LEU A 1 114 ? -4.083 -2.392 -16.926 1.00 90.94 114 LEU A CA 1
ATOM 871 C C . LEU A 1 114 ? -2.693 -2.048 -17.488 1.00 90.94 114 LEU A C 1
ATOM 873 O O . LEU A 1 114 ? -2.323 -2.524 -18.560 1.00 90.94 114 LEU A O 1
ATOM 877 N N . GLN A 1 115 ? -1.891 -1.278 -16.748 1.00 89.44 115 GLN A N 1
ATOM 878 C CA . GLN A 1 115 ? -0.506 -0.971 -17.126 1.00 89.44 115 GLN A CA 1
ATOM 879 C C . GLN A 1 115 ? 0.403 -2.205 -17.140 1.00 89.44 115 GLN A C 1
ATOM 881 O O . GLN A 1 115 ? 1.351 -2.247 -17.926 1.00 89.44 115 GLN A O 1
ATOM 886 N N . ALA A 1 116 ? 0.141 -3.193 -16.286 1.00 86.62 116 ALA A N 1
ATOM 887 C CA . ALA A 1 116 ? 0.877 -4.452 -16.267 1.00 86.62 116 ALA A CA 1
ATOM 888 C C . ALA A 1 116 ? 0.542 -5.335 -17.483 1.00 86.62 116 ALA A C 1
ATOM 890 O O . ALA A 1 116 ? 1.431 -6.003 -18.011 1.00 86.62 116 ALA A O 1
ATOM 891 N N . MET A 1 117 ? -0.711 -5.306 -17.956 1.00 87.00 117 MET A N 1
ATOM 892 C CA . MET A 1 117 ? -1.139 -5.999 -19.179 1.00 87.00 117 MET A CA 1
ATOM 893 C C . MET A 1 117 ? -0.566 -5.336 -20.437 1.00 87.00 117 MET A C 1
ATOM 895 O O . MET A 1 117 ? -0.029 -6.016 -21.309 1.00 87.00 117 MET A O 1
ATOM 899 N N . PHE A 1 118 ? -0.626 -4.005 -20.517 1.00 87.25 118 PHE A N 1
ATOM 900 C CA . PHE A 1 118 ? -0.026 -3.228 -21.603 1.00 87.25 118 PHE A CA 1
ATOM 901 C C . PHE A 1 118 ? 1.403 -2.824 -21.246 1.00 87.25 118 PHE A C 1
ATOM 903 O O . PHE A 1 118 ? 1.701 -1.660 -20.972 1.00 87.25 118 PHE A O 1
ATOM 910 N N . PHE A 1 119 ? 2.309 -3.800 -21.229 1.00 81.00 119 PHE A N 1
ATOM 911 C CA . PHE A 1 119 ? 3.681 -3.565 -20.779 1.00 81.00 119 PHE A CA 1
ATOM 912 C C . PHE A 1 119 ? 4.444 -2.547 -21.649 1.00 81.00 119 PHE A C 1
ATOM 914 O O . PHE A 1 119 ? 5.262 -1.799 -21.119 1.00 81.00 119 PHE A O 1
ATOM 921 N N . GLU A 1 120 ? 4.109 -2.445 -22.940 1.00 78.50 120 GLU A N 1
ATOM 922 C CA . GLU A 1 120 ? 4.664 -1.459 -23.886 1.00 78.50 120 GLU A CA 1
ATOM 923 C C . GLU A 1 120 ? 4.245 -0.006 -23.596 1.00 78.50 120 GLU A C 1
ATOM 925 O O . GLU A 1 120 ? 4.799 0.932 -24.171 1.00 78.50 120 GLU A O 1
ATOM 930 N N . SER A 1 121 ? 3.269 0.214 -22.708 1.00 81.81 121 SER A N 1
ATOM 931 C CA . SER A 1 121 ? 2.843 1.564 -22.347 1.00 81.81 121 SER A CA 1
ATOM 932 C C . SER A 1 121 ? 3.966 2.338 -21.653 1.00 81.81 121 SER A C 1
ATOM 934 O O . SER A 1 121 ? 4.765 1.777 -20.897 1.00 81.81 121 SER A O 1
ATOM 936 N N . THR A 1 122 ? 3.963 3.663 -21.813 1.00 86.62 122 THR A N 1
ATOM 937 C CA . THR A 1 122 ? 4.941 4.523 -21.140 1.00 86.62 122 THR A CA 1
ATOM 938 C C . THR A 1 122 ? 4.847 4.387 -19.610 1.00 86.62 122 THR A C 1
ATOM 940 O O . THR A 1 122 ? 3.753 4.216 -19.060 1.00 86.62 122 THR A O 1
ATOM 943 N N . PRO A 1 123 ? 5.973 4.480 -18.880 1.00 87.81 123 PRO A N 1
ATOM 944 C CA . PRO A 1 123 ? 5.969 4.366 -17.420 1.00 87.81 123 PRO A CA 1
ATOM 945 C C . PRO A 1 123 ? 5.369 5.604 -16.721 1.00 87.81 123 PRO A C 1
ATOM 947 O O . PRO A 1 123 ? 5.114 5.581 -15.520 1.00 87.81 123 PRO A O 1
ATOM 950 N N . TYR A 1 124 ? 5.086 6.680 -17.465 1.00 89.94 124 TYR A N 1
ATOM 951 C CA . TYR A 1 124 ? 4.505 7.927 -16.954 1.00 89.94 124 TYR A CA 1
ATOM 952 C C . TYR A 1 124 ? 3.010 7.840 -16.597 1.00 89.94 124 TYR A C 1
ATOM 954 O O . TYR A 1 124 ? 2.478 8.775 -16.002 1.00 89.94 124 TYR A O 1
ATOM 962 N N . PHE A 1 125 ? 2.328 6.730 -16.900 1.00 91.62 125 PHE A N 1
ATOM 963 C CA . PHE A 1 125 ? 0.959 6.478 -16.427 1.00 91.62 125 PHE A CA 1
ATOM 964 C C . PHE A 1 125 ? 0.890 6.108 -14.935 1.00 91.62 125 PHE A C 1
ATOM 966 O O . PHE A 1 125 ? -0.174 6.213 -14.320 1.00 91.62 125 PHE A O 1
ATOM 973 N N . PHE A 1 126 ? 2.020 5.746 -14.321 1.00 92.62 126 PHE A N 1
ATOM 974 C CA . PHE A 1 126 ? 2.067 5.395 -12.905 1.00 92.62 126 PHE A CA 1
ATOM 975 C C . PHE A 1 126 ? 1.646 6.561 -11.980 1.00 92.62 126 PHE A C 1
ATOM 977 O O . PHE A 1 126 ? 0.704 6.376 -11.204 1.00 92.62 126 PHE A O 1
ATOM 984 N N . PRO A 1 127 ? 2.210 7.785 -12.103 1.00 94.69 127 PRO A N 1
ATOM 985 C CA . PRO A 1 127 ? 1.748 8.952 -11.347 1.00 94.69 127 PRO A CA 1
ATOM 986 C C . PRO A 1 127 ? 0.246 9.240 -11.433 1.00 94.69 127 PRO A C 1
ATOM 988 O O . PRO A 1 127 ? -0.333 9.732 -10.468 1.00 94.69 127 PRO A O 1
ATOM 991 N N . LEU A 1 128 ? -0.400 8.929 -12.562 1.00 93.19 128 LEU A N 1
ATOM 992 C CA . LEU A 1 128 ? -1.844 9.115 -12.717 1.00 93.19 128 LEU A CA 1
ATOM 993 C C . LEU A 1 128 ? -2.640 8.163 -11.813 1.00 93.19 128 LEU A C 1
ATOM 995 O O . LEU A 1 128 ? -3.662 8.559 -11.262 1.00 93.19 128 LEU A O 1
ATOM 999 N N . SER A 1 129 ? -2.161 6.933 -11.621 1.00 93.88 129 SER A N 1
ATOM 1000 C CA . SER A 1 129 ? -2.815 5.951 -10.741 1.00 93.88 129 SER A CA 1
ATOM 1001 C C . SER A 1 129 ? -2.727 6.383 -9.276 1.00 93.88 129 SER A C 1
ATOM 1003 O O . SER A 1 129 ? -3.728 6.378 -8.562 1.00 93.88 129 SER A O 1
ATOM 1005 N N . GLU A 1 130 ? -1.559 6.880 -8.867 1.00 94.81 130 GLU A N 1
ATOM 1006 C CA . GLU A 1 130 ? -1.351 7.451 -7.533 1.00 94.81 130 GLU A CA 1
ATOM 1007 C C . GLU A 1 130 ? -2.162 8.733 -7.308 1.00 94.81 130 GLU A C 1
ATOM 1009 O O . GLU A 1 130 ? -2.670 8.974 -6.212 1.00 94.81 130 GLU A O 1
ATOM 1014 N N . LEU A 1 131 ? -2.338 9.548 -8.353 1.00 95.44 131 LEU A N 1
ATOM 1015 C CA . LEU A 1 131 ? -3.201 10.722 -8.298 1.00 95.44 131 LEU A CA 1
ATOM 1016 C C . LEU A 1 131 ? -4.663 10.326 -8.068 1.00 95.44 131 LEU A C 1
ATOM 1018 O O . LEU A 1 131 ? -5.312 10.913 -7.203 1.00 95.44 131 LEU A O 1
ATOM 1022 N N . ILE A 1 132 ? -5.165 9.322 -8.800 1.00 95.38 132 ILE A N 1
ATOM 1023 C CA . ILE A 1 132 ? -6.515 8.776 -8.602 1.00 95.38 132 ILE A CA 1
ATOM 1024 C C . ILE A 1 132 ? -6.665 8.330 -7.152 1.00 95.38 132 ILE A C 1
ATOM 1026 O O . ILE A 1 132 ? -7.591 8.772 -6.480 1.00 95.38 132 ILE A O 1
ATOM 1030 N N . PHE A 1 133 ? -5.732 7.541 -6.623 1.00 94.88 133 PHE A N 1
ATOM 1031 C CA . PHE A 1 133 ? -5.823 7.095 -5.237 1.00 94.88 133 PHE A CA 1
ATOM 1032 C C . PHE A 1 133 ? -5.768 8.256 -4.226 1.00 94.88 133 PHE A C 1
ATOM 1034 O O . PHE A 1 133 ? -6.545 8.302 -3.266 1.00 94.88 133 PHE A O 1
ATOM 1041 N N . GLY A 1 134 ? -4.912 9.250 -4.471 1.00 94.50 134 GLY A N 1
ATOM 1042 C CA . GLY A 1 134 ? -4.823 10.470 -3.668 1.00 94.50 134 GLY A CA 1
ATOM 1043 C C . GLY A 1 134 ? -6.119 11.285 -3.672 1.00 94.50 134 GLY A C 1
ATOM 1044 O O . GLY A 1 134 ? -6.516 11.817 -2.634 1.00 94.50 134 GLY A O 1
ATOM 1045 N N . CYS A 1 135 ? -6.852 11.326 -4.788 1.00 95.50 135 CYS A N 1
ATOM 1046 C CA . CYS A 1 135 ? -8.171 11.963 -4.866 1.00 95.50 135 CYS A CA 1
ATOM 1047 C C . CYS A 1 135 ? -9.221 11.306 -3.950 1.00 95.50 135 CYS A C 1
ATOM 1049 O O . CYS A 1 135 ? -10.200 11.949 -3.580 1.00 95.50 135 CYS A O 1
ATOM 1051 N N . PHE A 1 136 ? -8.998 10.067 -3.519 1.00 95.19 136 PHE A N 1
ATOM 1052 C CA . PHE A 1 136 ? -9.852 9.351 -2.569 1.00 95.19 136 PHE A CA 1
ATOM 1053 C C . PHE A 1 136 ? -9.242 9.279 -1.156 1.00 95.19 136 PHE A C 1
ATOM 1055 O O . PHE A 1 136 ? -9.749 8.567 -0.294 1.00 95.19 136 PHE A O 1
ATOM 1062 N N . GLY A 1 137 ? -8.183 10.051 -0.886 1.00 91.25 137 GLY A N 1
ATOM 1063 C CA . GLY A 1 137 ? -7.577 10.220 0.440 1.00 91.25 137 GLY A CA 1
ATOM 1064 C C . GLY A 1 137 ? -6.277 9.449 0.667 1.00 91.25 137 GLY A C 1
ATOM 1065 O O . GLY A 1 137 ? -5.548 9.755 1.613 1.00 91.25 137 GLY A O 1
ATOM 1066 N N . GLY A 1 138 ? -5.955 8.488 -0.199 1.00 89.81 138 GLY A N 1
ATOM 1067 C CA . GLY A 1 138 ? -4.731 7.696 -0.116 1.00 89.81 138 GLY A CA 1
ATOM 1068 C C . GLY A 1 138 ? -4.617 6.808 1.134 1.00 89.81 138 GLY A C 1
ATOM 1069 O O . GLY A 1 138 ? -5.550 6.648 1.927 1.00 89.81 138 GLY A O 1
ATOM 1070 N N . TYR A 1 139 ? -3.419 6.251 1.340 1.00 84.06 139 TYR A N 1
ATOM 1071 C CA . TYR A 1 139 ? -3.117 5.296 2.419 1.00 84.06 139 TYR A CA 1
ATOM 1072 C C . TYR A 1 139 ? -3.423 5.847 3.824 1.00 84.06 139 TYR A C 1
ATOM 1074 O O . TYR A 1 139 ? -3.918 5.134 4.700 1.00 84.06 139 TYR A O 1
ATOM 1082 N N . MET A 1 140 ? -3.164 7.140 4.048 1.00 86.19 140 MET A N 1
ATOM 1083 C CA . MET A 1 140 ? -3.363 7.775 5.355 1.00 86.19 140 MET A CA 1
ATOM 1084 C C . MET A 1 140 ? -4.843 7.924 5.714 1.00 86.19 140 MET A C 1
ATOM 1086 O O . MET A 1 140 ? -5.191 7.832 6.894 1.00 86.19 140 MET A O 1
ATOM 1090 N N . ALA A 1 141 ? -5.722 8.100 4.723 1.00 90.19 141 ALA A N 1
ATOM 1091 C CA . ALA A 1 141 ? -7.157 8.156 4.964 1.00 90.19 141 ALA A CA 1
ATOM 1092 C C . ALA A 1 141 ? -7.700 6.800 5.432 1.00 90.19 141 ALA A C 1
ATOM 1094 O O . ALA A 1 141 ? -8.487 6.776 6.374 1.00 90.19 141 ALA A O 1
ATOM 1095 N N . ILE A 1 142 ? -7.233 5.676 4.873 1.00 90.56 142 ILE A N 1
ATOM 1096 C CA . ILE A 1 142 ? -7.630 4.326 5.324 1.00 90.56 142 ILE A CA 1
ATOM 1097 C C . ILE A 1 142 ? -7.309 4.142 6.812 1.00 90.56 142 ILE A C 1
ATOM 1099 O O . ILE A 1 142 ? -8.174 3.761 7.602 1.00 90.56 142 ILE A O 1
ATOM 1103 N N . ILE A 1 143 ? -6.080 4.472 7.217 1.00 87.75 143 ILE A N 1
ATOM 1104 C CA . ILE A 1 143 ? -5.636 4.331 8.609 1.00 87.75 143 ILE A CA 1
ATOM 1105 C C . ILE A 1 143 ? -6.430 5.276 9.522 1.00 87.75 143 ILE A C 1
ATOM 1107 O O . ILE A 1 143 ? -7.022 4.838 10.510 1.00 87.75 143 ILE A O 1
ATOM 1111 N N . SER A 1 144 ? -6.486 6.565 9.179 1.00 88.56 144 SER A N 1
ATOM 1112 C CA . SER A 1 144 ? -7.150 7.595 9.986 1.00 88.56 144 SER A CA 1
ATOM 1113 C C . SER A 1 144 ? -8.637 7.301 10.199 1.00 88.56 144 SER A C 1
ATOM 1115 O O . SER A 1 144 ? -9.117 7.339 11.334 1.00 88.56 144 SER A O 1
ATOM 1117 N N . THR A 1 145 ? -9.357 6.946 9.133 1.00 91.19 145 THR A N 1
ATOM 1118 C CA . THR A 1 145 ? -10.796 6.651 9.196 1.00 91.19 145 THR A CA 1
ATOM 1119 C C . THR A 1 145 ? -11.083 5.369 9.974 1.00 91.19 145 THR A C 1
ATOM 1121 O O . THR A 1 145 ? -12.046 5.332 10.740 1.00 91.19 145 THR A O 1
ATOM 1124 N N . SER A 1 146 ? -10.198 4.369 9.905 1.00 90.06 146 SER A N 1
ATOM 1125 C CA . SER A 1 146 ? -10.301 3.142 10.707 1.00 90.06 146 SER A CA 1
ATOM 1126 C C . SER A 1 146 ? -10.164 3.415 12.211 1.00 90.06 146 SER A C 1
ATOM 1128 O O . SER A 1 146 ? -10.972 2.937 13.013 1.00 90.06 146 SER A O 1
ATOM 1130 N N . PHE A 1 147 ? -9.185 4.235 12.615 1.00 86.31 147 PHE A N 1
ATOM 1131 C CA . PHE A 1 147 ? -9.045 4.671 14.011 1.00 86.31 147 PHE A CA 1
ATOM 1132 C C . PHE A 1 147 ? -10.231 5.528 14.460 1.00 86.31 147 PHE A C 1
ATOM 1134 O O . PHE A 1 147 ? -10.771 5.326 15.555 1.00 86.31 147 PHE A O 1
ATOM 1141 N N . ALA A 1 148 ? -10.672 6.460 13.613 1.00 88.44 148 ALA A N 1
ATOM 1142 C CA . ALA A 1 148 ? -11.825 7.307 13.892 1.00 88.44 148 ALA A CA 1
ATOM 1143 C C . ALA A 1 148 ? -13.108 6.482 14.073 1.00 88.44 148 ALA A C 1
ATOM 1145 O O . ALA A 1 148 ? -13.919 6.806 14.941 1.00 88.44 148 ALA A O 1
ATOM 1146 N N . TYR A 1 149 ? -13.290 5.402 13.312 1.00 88.88 149 TYR A N 1
ATOM 1147 C CA . TYR A 1 149 ? -14.443 4.520 13.452 1.00 88.88 149 TYR A CA 1
ATOM 1148 C C . TYR A 1 149 ? -14.392 3.715 14.757 1.00 88.88 149 TYR A C 1
ATOM 1150 O O . TYR A 1 149 ? -15.324 3.788 15.559 1.00 88.88 149 TYR A O 1
ATOM 1158 N N . ILE A 1 150 ? -13.286 3.012 15.034 1.00 86.31 150 ILE A N 1
ATOM 1159 C CA . ILE A 1 150 ? -13.149 2.163 16.233 1.00 86.31 150 ILE A CA 1
ATOM 1160 C C . ILE A 1 150 ? -13.314 2.962 17.532 1.00 86.31 150 ILE A C 1
ATOM 1162 O O . ILE A 1 150 ? -13.882 2.462 18.502 1.00 86.31 150 ILE A O 1
ATOM 1166 N N . THR A 1 151 ? -12.842 4.208 17.562 1.00 86.50 151 THR A N 1
ATOM 1167 C CA . THR A 1 151 ? -12.954 5.075 18.745 1.00 86.50 151 THR A CA 1
ATOM 1168 C C . THR A 1 151 ? -14.330 5.706 18.938 1.00 86.50 151 THR A C 1
ATOM 1170 O O . THR A 1 151 ? -14.606 6.204 20.028 1.00 86.50 151 THR A O 1
ATOM 1173 N N . SER A 1 152 ? -15.187 5.670 17.917 1.00 84.75 152 SER A N 1
ATOM 1174 C CA . SER A 1 152 ? -16.502 6.320 17.921 1.00 84.75 152 SER A CA 1
ATOM 1175 C C . SER A 1 152 ? -17.663 5.441 18.365 1.00 84.75 152 SER A C 1
ATOM 1177 O O . SER A 1 152 ? -18.782 5.935 18.469 1.00 84.75 152 SER A O 1
ATOM 1179 N N . ILE A 1 153 ? -17.420 4.152 18.610 1.00 84.06 153 ILE A N 1
ATOM 1180 C CA . ILE A 1 153 ? -18.473 3.209 18.992 1.00 84.06 153 ILE A CA 1
ATOM 1181 C C . ILE A 1 153 ? -19.037 3.624 20.367 1.00 84.06 153 ILE A C 1
ATOM 1183 O O . ILE A 1 153 ? -18.280 3.640 21.346 1.00 84.06 153 ILE A O 1
ATOM 1187 N N . PRO A 1 154 ? -20.336 3.969 20.466 1.00 80.44 154 PRO A N 1
ATOM 1188 C CA . PRO A 1 154 ? -20.938 4.417 21.717 1.00 80.44 154 PRO A CA 1
ATOM 1189 C C . PRO A 1 154 ? -21.050 3.262 22.722 1.00 80.44 154 PRO A C 1
ATOM 1191 O O . PRO A 1 154 ? -21.183 2.101 22.345 1.00 80.44 154 PRO A O 1
ATOM 1194 N N . GLY A 1 155 ? -20.989 3.581 24.018 1.00 79.94 155 GLY A N 1
ATOM 1195 C CA . GLY A 1 155 ? -21.178 2.603 25.101 1.00 79.94 155 GLY A CA 1
ATOM 1196 C C . GLY A 1 155 ? -19.966 1.719 25.428 1.00 79.94 155 GLY A C 1
ATOM 1197 O O . GLY A 1 155 ? -20.068 0.849 26.286 1.00 79.94 155 GLY A O 1
ATOM 1198 N N . VAL A 1 156 ? -18.813 1.940 24.788 1.00 84.00 156 VAL A N 1
ATOM 1199 C CA . VAL A 1 156 ? -17.584 1.163 25.030 1.00 84.00 156 VAL A CA 1
ATOM 1200 C C . VAL A 1 156 ? -16.735 1.805 26.130 1.00 84.00 156 VAL A C 1
ATOM 1202 O O . VAL A 1 156 ? -16.456 3.006 26.101 1.00 84.00 156 VAL A O 1
ATOM 1205 N N . THR A 1 157 ? -16.259 1.006 27.087 1.00 86.75 157 THR A N 1
ATOM 1206 C CA . THR A 1 157 ? -15.390 1.497 28.171 1.00 86.75 157 THR A CA 1
ATOM 1207 C C . THR A 1 157 ? -13.997 1.899 27.665 1.00 86.75 157 THR A C 1
ATOM 1209 O O . THR A 1 157 ? -13.492 1.364 26.675 1.00 86.75 157 THR A O 1
ATOM 1212 N N . SER A 1 158 ? -13.294 2.793 28.376 1.00 83.31 158 SER A N 1
ATOM 1213 C CA . SER A 1 158 ? -11.926 3.213 28.008 1.00 83.31 158 SER A CA 1
ATOM 1214 C C . SER A 1 158 ? -10.955 2.034 27.841 1.00 83.31 158 SER A C 1
ATOM 1216 O O . SER A 1 158 ? -10.133 2.042 26.926 1.00 83.31 158 SER A O 1
ATOM 1218 N N . LYS A 1 159 ? -11.075 0.990 28.677 1.00 78.81 159 LYS A N 1
ATOM 1219 C CA . LYS A 1 159 ? -10.240 -0.223 28.608 1.00 78.81 159 LYS A CA 1
ATOM 1220 C C . LYS A 1 159 ? -10.518 -1.038 27.341 1.00 78.81 159 LYS A C 1
ATOM 1222 O O . LYS A 1 159 ? -9.589 -1.510 26.687 1.00 78.81 159 LYS A O 1
ATOM 1227 N N . GLU A 1 160 ? -11.784 -1.181 26.960 1.00 83.12 160 GLU A N 1
ATOM 1228 C CA . GLU A 1 160 ? -12.184 -1.885 25.739 1.00 83.12 160 GLU A CA 1
ATOM 1229 C C . GLU A 1 160 ? -11.842 -1.105 24.470 1.00 83.12 160 GLU A C 1
ATOM 1231 O O . GLU A 1 160 ? -11.459 -1.716 23.469 1.00 83.12 160 GLU A O 1
ATOM 1236 N N . ARG A 1 161 ? -11.917 0.230 24.509 1.00 81.94 161 ARG A N 1
ATOM 1237 C CA . ARG A 1 161 ? -11.472 1.099 23.414 1.00 81.94 161 ARG A CA 1
ATOM 1238 C C . ARG A 1 161 ? -9.976 0.932 23.162 1.00 81.94 161 ARG A C 1
ATOM 1240 O O . ARG A 1 161 ? -9.590 0.657 22.029 1.00 81.94 161 ARG A O 1
ATOM 1247 N N . SER A 1 162 ? -9.151 0.979 24.210 1.00 81.94 162 SER A N 1
ATOM 1248 C CA . SER A 1 162 ? -7.708 0.722 24.093 1.00 81.94 162 SER A CA 1
ATOM 1249 C C . SER A 1 162 ? -7.410 -0.689 23.574 1.00 81.94 162 SER A C 1
ATOM 1251 O O . SER A 1 162 ? -6.557 -0.856 22.707 1.00 81.94 162 SER A O 1
ATOM 1253 N N . LYS A 1 163 ? -8.162 -1.710 24.015 1.00 80.12 163 LYS A N 1
ATOM 1254 C CA . LYS A 1 163 ? -8.048 -3.077 23.471 1.00 80.12 163 LYS A CA 1
ATOM 1255 C C . LYS A 1 163 ? -8.426 -3.143 21.987 1.00 80.12 163 LYS A C 1
ATOM 1257 O O . LYS A 1 163 ? -7.831 -3.905 21.232 1.00 80.12 163 LYS A O 1
ATOM 1262 N N . SER A 1 164 ? -9.422 -2.369 21.568 1.00 83.19 164 SER A N 1
ATOM 1263 C CA . SER A 1 164 ? -9.892 -2.332 20.180 1.00 83.19 164 SER A CA 1
ATOM 1264 C C . SER A 1 164 ? -8.898 -1.625 19.258 1.00 83.19 164 SER A C 1
ATOM 1266 O O . SER A 1 164 ? -8.701 -2.080 18.134 1.00 83.19 164 SER A O 1
ATOM 1268 N N . ILE A 1 165 ? -8.237 -0.576 19.753 1.00 83.44 165 ILE A N 1
ATOM 1269 C CA . ILE A 1 165 ? -7.102 0.086 19.098 1.00 83.44 165 ILE A CA 1
ATOM 1270 C C . ILE A 1 165 ? -5.924 -0.884 18.958 1.00 83.44 165 ILE A C 1
ATOM 1272 O O . ILE A 1 165 ? -5.428 -1.077 17.854 1.00 83.44 165 ILE A O 1
ATOM 1276 N N . ALA A 1 166 ? -5.540 -1.573 20.036 1.00 76.44 166 ALA A N 1
ATOM 1277 C CA . ALA A 1 166 ? -4.441 -2.540 19.997 1.00 76.44 166 ALA A CA 1
ATOM 1278 C C . ALA A 1 166 ? -4.696 -3.680 18.993 1.00 76.44 166 ALA A C 1
ATOM 1280 O O . ALA A 1 166 ? -3.782 -4.129 18.307 1.00 76.44 166 ALA A O 1
ATOM 1281 N N . ARG A 1 167 ? -5.949 -4.136 18.864 1.00 81.75 167 ARG A N 1
ATOM 1282 C CA . ARG A 1 167 ? -6.338 -5.112 17.834 1.00 81.75 167 ARG A CA 1
ATOM 1283 C C . ARG A 1 167 ? -6.283 -4.540 16.420 1.00 81.75 167 ARG A C 1
ATOM 1285 O O . ARG A 1 167 ? -5.893 -5.271 15.520 1.00 81.75 167 ARG A O 1
ATOM 1292 N N . LEU A 1 168 ? -6.652 -3.272 16.223 1.00 83.25 168 LEU A N 1
ATOM 1293 C CA . LEU A 1 168 ? -6.551 -2.607 14.921 1.00 83.25 168 LEU A CA 1
ATOM 1294 C C . LEU A 1 168 ? -5.089 -2.491 14.474 1.00 83.25 168 LEU A C 1
ATOM 1296 O O . LEU A 1 168 ? -4.760 -2.854 13.350 1.00 83.25 168 LEU A O 1
ATOM 1300 N N . GLU A 1 169 ? -4.205 -2.048 15.369 1.00 80.12 169 GLU A N 1
ATOM 1301 C CA . GLU A 1 169 ? -2.758 -2.025 15.126 1.00 80.12 169 GLU A CA 1
ATOM 1302 C C . GLU A 1 169 ? -2.208 -3.430 14.876 1.00 80.12 169 GLU A C 1
ATOM 1304 O O . GLU A 1 169 ? -1.386 -3.628 13.985 1.00 80.12 169 GLU A O 1
ATOM 1309 N N . GLY A 1 170 ? -2.704 -4.420 15.624 1.00 76.75 170 GLY A N 1
ATOM 1310 C CA . GLY A 1 170 ? -2.403 -5.828 15.396 1.00 76.75 170 GLY A CA 1
ATOM 1311 C C . GLY A 1 170 ? -2.838 -6.310 14.011 1.00 76.75 170 GLY A C 1
ATOM 1312 O O . GLY A 1 170 ? -2.077 -7.020 13.371 1.00 76.75 170 GLY A O 1
ATOM 1313 N N . ALA A 1 171 ? -4.012 -5.902 13.521 1.00 82.25 171 ALA A N 1
ATOM 1314 C CA . ALA A 1 171 ? -4.518 -6.250 12.191 1.00 82.25 171 ALA A CA 1
ATOM 1315 C C . ALA A 1 171 ? -3.709 -5.581 11.068 1.00 82.25 171 ALA A C 1
ATOM 1317 O O . ALA A 1 171 ? -3.363 -6.245 10.089 1.00 82.25 171 ALA A O 1
ATOM 1318 N N . LEU A 1 172 ? -3.349 -4.302 11.240 1.00 82.00 172 LEU A N 1
ATOM 1319 C CA . LEU A 1 172 ? -2.413 -3.596 10.36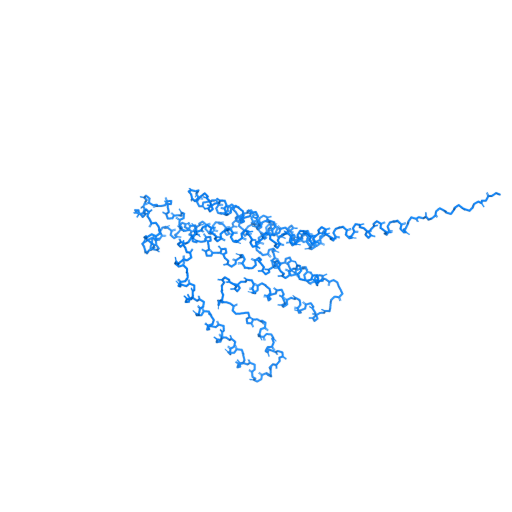0 1.00 82.00 172 LEU A CA 1
ATOM 1320 C C . LEU A 1 172 ? -1.073 -4.331 10.307 1.00 82.00 172 LEU A C 1
ATOM 1322 O O . LEU A 1 172 ? -0.593 -4.642 9.224 1.00 82.00 172 LEU A O 1
ATOM 1326 N N . GLY A 1 173 ? -0.501 -4.667 11.465 1.00 70.81 173 GLY A N 1
ATOM 1327 C CA . GLY A 1 173 ? 0.748 -5.419 11.548 1.00 70.81 173 GLY A CA 1
ATOM 1328 C C . GLY A 1 173 ? 0.639 -6.793 10.893 1.00 70.81 173 GLY A C 1
ATOM 1329 O O . GLY A 1 173 ? 1.462 -7.117 10.050 1.00 70.81 173 GLY A O 1
ATOM 1330 N N . ALA A 1 174 ? -0.397 -7.565 11.228 1.00 70.75 174 ALA A N 1
ATOM 1331 C CA . ALA A 1 174 ? -0.615 -8.922 10.733 1.00 70.75 174 ALA A CA 1
ATOM 1332 C C . ALA A 1 174 ? -0.763 -8.993 9.212 1.00 70.75 174 ALA A C 1
ATOM 1334 O O . ALA A 1 174 ? -0.275 -9.946 8.620 1.00 70.75 174 ALA A O 1
ATOM 1335 N N . GLY A 1 175 ? -1.384 -7.995 8.578 1.00 67.88 175 GLY A N 1
ATOM 1336 C CA . GLY A 1 175 ? -1.505 -7.957 7.121 1.00 67.88 175 GLY A CA 1
ATOM 1337 C C . GLY A 1 175 ? -0.164 -7.785 6.407 1.00 67.88 175 GLY A C 1
ATOM 1338 O O . GLY A 1 175 ? 0.043 -8.398 5.372 1.00 67.88 175 GLY A O 1
ATOM 1339 N N . VAL A 1 176 ? 0.786 -7.047 6.990 1.00 64.81 176 VAL A N 1
ATOM 1340 C CA . VAL A 1 176 ? 2.147 -6.914 6.431 1.00 64.81 176 VAL A CA 1
ATOM 1341 C C . VAL A 1 176 ? 2.919 -8.236 6.512 1.00 64.81 176 VAL A C 1
ATOM 1343 O O . VAL A 1 176 ? 3.816 -8.476 5.710 1.00 64.81 176 VAL A O 1
ATOM 1346 N N . ILE A 1 177 ? 2.560 -9.118 7.457 1.00 56.69 177 ILE A N 1
ATOM 1347 C CA . ILE A 1 177 ? 3.306 -10.349 7.729 1.00 56.69 177 ILE A CA 1
ATOM 1348 C C . ILE A 1 177 ? 3.322 -11.274 6.502 1.00 56.69 177 ILE A C 1
ATOM 1350 O O . ILE A 1 177 ? 4.406 -11.500 6.022 1.00 56.69 177 ILE A O 1
ATOM 1354 N N . PRO A 1 178 ? 2.237 -11.781 5.900 1.00 56.00 178 PRO A N 1
ATOM 1355 C CA . PRO A 1 178 ? 2.322 -12.787 4.827 1.00 56.00 178 PRO A CA 1
ATOM 1356 C C . PRO A 1 178 ? 3.294 -12.499 3.665 1.00 56.00 178 PRO A C 1
ATOM 1358 O O . PRO A 1 178 ? 3.846 -13.446 3.112 1.00 56.00 178 PRO A O 1
ATOM 1361 N N . PHE A 1 179 ? 3.531 -11.229 3.313 1.00 53.66 179 PHE A N 1
ATOM 1362 C CA . PHE A 1 179 ? 4.442 -10.844 2.227 1.00 53.66 179 PHE A CA 1
ATOM 1363 C C . PHE A 1 179 ? 5.772 -10.237 2.700 1.00 53.66 179 PHE A C 1
ATOM 1365 O O . PHE A 1 179 ? 6.798 -10.496 2.073 1.00 53.66 179 PHE A O 1
ATOM 1372 N N . GLU A 1 180 ? 5.818 -9.551 3.848 1.00 53.25 180 GLU A N 1
ATOM 1373 C CA . GLU A 1 180 ? 7.073 -9.219 4.539 1.00 53.25 180 GLU A CA 1
ATOM 1374 C C . GLU A 1 180 ? 7.399 -10.224 5.659 1.00 53.25 180 GLU A C 1
ATOM 1376 O O . GLU A 1 180 ? 7.828 -9.811 6.736 1.00 53.25 180 GLU A O 1
ATOM 1381 N N . MET A 1 181 ? 7.194 -11.531 5.426 1.00 49.22 181 MET A N 1
ATOM 1382 C CA . MET A 1 181 ? 6.916 -12.633 6.394 1.00 49.22 181 MET A CA 1
ATOM 1383 C C . MET A 1 181 ? 7.853 -12.897 7.556 1.00 49.22 181 MET A C 1
ATOM 1385 O O . MET A 1 181 ? 7.698 -13.843 8.317 1.00 49.22 181 MET A O 1
ATOM 1389 N N . PHE A 1 182 ? 8.766 -11.988 7.789 1.00 43.72 182 PHE A N 1
ATOM 1390 C CA . PHE A 1 182 ? 9.799 -12.085 8.779 1.00 43.72 182 PHE A CA 1
ATOM 1391 C C . PHE A 1 182 ? 10.391 -10.694 9.118 1.00 43.72 182 PHE A C 1
ATOM 1393 O O . PHE A 1 182 ? 11.056 -10.555 10.141 1.00 43.72 182 PHE A O 1
ATOM 1400 N N . ALA A 1 183 ? 10.124 -9.641 8.327 1.00 44.25 183 ALA A N 1
ATOM 1401 C CA . ALA A 1 183 ? 10.705 -8.309 8.495 1.00 44.25 183 ALA A CA 1
ATOM 1402 C C . ALA A 1 183 ? 10.044 -7.478 9.615 1.00 44.25 183 ALA A C 1
ATOM 1404 O O . ALA A 1 183 ? 10.640 -6.519 10.108 1.00 44.25 183 ALA A O 1
ATOM 1405 N N . ARG A 1 184 ? 8.836 -7.829 10.079 1.00 51.62 184 ARG A N 1
ATOM 1406 C CA . ARG A 1 184 ? 8.186 -7.095 11.178 1.00 51.62 184 ARG A CA 1
ATOM 1407 C C . ARG A 1 184 ? 7.351 -8.003 12.075 1.00 51.62 184 ARG A C 1
ATOM 1409 O O . ARG A 1 184 ? 6.127 -8.025 12.020 1.00 51.62 184 ARG A O 1
ATOM 1416 N N . PHE A 1 185 ? 8.042 -8.725 12.956 1.00 53.91 185 PHE A N 1
ATOM 1417 C CA . PHE A 1 185 ? 7.429 -9.323 14.143 1.00 53.91 185 PHE A CA 1
ATOM 1418 C C . PHE A 1 185 ? 6.645 -8.225 14.898 1.00 53.91 185 PHE A C 1
ATOM 1420 O O . PHE A 1 185 ? 7.237 -7.177 15.184 1.00 53.91 185 PHE A O 1
ATOM 1427 N N . PRO A 1 186 ? 5.339 -8.396 15.206 1.00 53.91 186 PRO A N 1
ATOM 1428 C CA . PRO A 1 186 ? 4.517 -7.385 15.873 1.00 53.91 186 PRO A CA 1
ATOM 1429 C C . PRO A 1 186 ? 4.894 -7.296 17.355 1.00 53.91 186 PRO A C 1
ATOM 1431 O O . PRO A 1 186 ? 4.152 -7.665 18.267 1.00 53.91 186 PRO A O 1
ATOM 1434 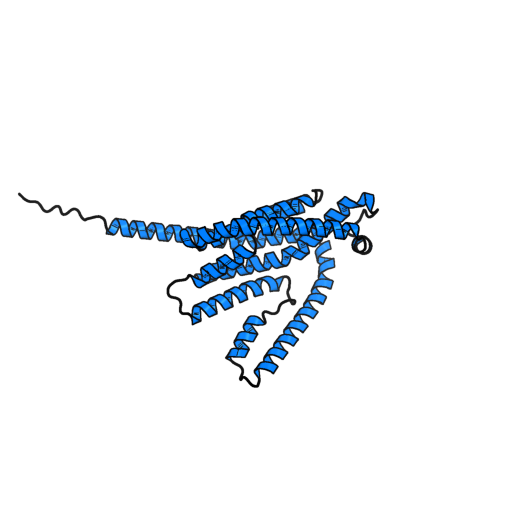N N . ALA A 1 187 ? 6.094 -6.784 17.603 1.00 56.84 187 ALA A N 1
ATOM 1435 C CA . ALA A 1 187 ? 6.667 -6.658 18.921 1.00 56.84 187 ALA A CA 1
ATOM 1436 C C . ALA A 1 187 ? 5.859 -5.683 19.783 1.00 56.84 187 ALA A C 1
ATOM 1438 O O . ALA A 1 187 ? 5.851 -5.827 20.992 1.00 56.84 187 ALA A O 1
ATOM 1439 N N . THR A 1 188 ? 5.119 -4.734 19.202 1.00 56.53 188 THR A N 1
ATOM 1440 C CA . THR A 1 188 ? 4.280 -3.773 19.942 1.00 56.53 188 THR A CA 1
ATOM 1441 C C . THR A 1 188 ? 3.248 -4.447 20.853 1.00 56.53 188 THR A C 1
ATOM 1443 O O . THR A 1 188 ? 3.124 -4.059 22.015 1.00 56.53 188 THR A O 1
ATOM 1446 N N . GLY A 1 189 ? 2.582 -5.509 20.387 1.00 63.53 189 GLY A N 1
ATOM 1447 C CA . GLY A 1 189 ? 1.644 -6.287 21.204 1.00 63.53 189 GLY A CA 1
ATOM 1448 C C . GLY A 1 189 ? 2.339 -7.056 22.331 1.00 63.53 189 GLY A C 1
ATOM 1449 O O . GLY A 1 189 ? 1.905 -6.999 23.482 1.00 63.53 189 GLY A O 1
ATOM 1450 N N . LEU A 1 190 ? 3.468 -7.711 22.031 1.00 66.75 190 LEU A N 1
ATOM 1451 C CA . LEU A 1 190 ? 4.259 -8.430 23.039 1.00 66.75 190 LEU A CA 1
ATOM 1452 C C . LEU A 1 190 ? 4.852 -7.482 24.085 1.00 66.75 190 LEU A C 1
ATOM 1454 O O . LEU A 1 190 ? 4.783 -7.765 25.272 1.00 66.75 190 LEU A O 1
ATOM 1458 N N . ARG A 1 191 ? 5.371 -6.328 23.659 1.00 65.25 191 ARG A N 1
ATOM 1459 C CA . ARG A 1 191 ? 5.909 -5.260 24.513 1.00 65.25 191 ARG A CA 1
ATOM 1460 C C . ARG A 1 191 ? 4.854 -4.743 25.495 1.00 65.25 191 ARG A C 1
ATOM 1462 O O . ARG A 1 191 ? 5.159 -4.530 26.665 1.00 65.25 191 ARG A O 1
ATOM 1469 N N . SER A 1 192 ? 3.605 -4.613 25.045 1.00 60.31 192 SER A N 1
ATOM 1470 C CA . SER A 1 192 ? 2.469 -4.256 25.903 1.00 60.31 192 SER A CA 1
ATOM 1471 C C . SER A 1 192 ? 2.131 -5.356 26.918 1.00 60.31 192 SER A C 1
ATOM 1473 O O . SER A 1 192 ? 1.936 -5.070 28.099 1.00 60.31 192 SER A O 1
ATOM 1475 N N . LEU A 1 193 ? 2.105 -6.623 26.492 1.00 65.12 193 LEU A N 1
ATOM 1476 C CA . LEU A 1 193 ? 1.847 -7.754 27.388 1.00 65.12 193 LEU A CA 1
ATOM 1477 C C . LEU A 1 193 ? 2.974 -7.943 28.410 1.00 65.12 193 LEU A C 1
ATOM 1479 O O . LEU A 1 193 ? 2.684 -8.158 29.583 1.00 65.12 193 LEU A O 1
ATOM 1483 N N . ILE A 1 194 ? 4.231 -7.791 27.997 1.00 71.44 194 ILE A N 1
ATOM 1484 C CA . ILE A 1 194 ? 5.413 -7.857 28.863 1.00 71.44 194 ILE A CA 1
ATOM 1485 C C . ILE A 1 194 ? 5.377 -6.722 29.886 1.00 71.44 194 ILE A C 1
ATOM 1487 O O . ILE A 1 194 ? 5.528 -6.967 31.077 1.00 71.44 194 ILE A O 1
ATOM 1491 N N . SER A 1 195 ? 5.080 -5.492 29.463 1.00 71.81 195 SER A N 1
ATOM 1492 C CA . SER A 1 195 ? 4.976 -4.358 30.389 1.00 71.81 195 SER A CA 1
ATOM 1493 C C . SER A 1 195 ? 3.878 -4.535 31.448 1.00 71.81 195 SER A C 1
ATOM 1495 O O . SER A 1 195 ? 3.992 -3.946 32.523 1.00 71.81 195 SER A O 1
ATOM 1497 N N . ASN A 1 196 ? 2.832 -5.315 31.151 1.00 73.44 196 ASN A N 1
ATOM 1498 C CA . ASN A 1 196 ? 1.696 -5.548 32.049 1.00 73.44 196 ASN A CA 1
ATOM 1499 C C . ASN A 1 196 ? 1.819 -6.819 32.904 1.00 73.44 196 ASN A C 1
ATOM 1501 O O . ASN A 1 196 ? 1.228 -6.865 33.977 1.00 73.44 196 ASN A O 1
ATOM 1505 N N . ASN A 1 197 ? 2.542 -7.844 32.438 1.00 72.38 197 ASN A N 1
ATOM 1506 C CA . ASN A 1 197 ? 2.596 -9.162 33.087 1.00 72.38 197 ASN A CA 1
ATOM 1507 C C . ASN A 1 197 ? 3.984 -9.524 33.639 1.00 72.38 197 ASN A C 1
ATOM 1509 O O . ASN A 1 197 ? 4.092 -10.500 34.372 1.00 72.38 197 ASN A O 1
ATOM 1513 N N . VAL A 1 198 ? 5.033 -8.763 33.305 1.00 84.31 198 VAL A N 1
ATOM 1514 C CA . VAL A 1 198 ? 6.404 -9.010 33.776 1.00 84.31 198 VAL A CA 1
ATOM 1515 C C . VAL A 1 198 ? 6.796 -7.960 34.832 1.00 84.31 198 VAL A C 1
ATOM 1517 O O . VAL A 1 198 ? 6.571 -6.755 34.617 1.00 84.31 198 VAL A O 1
ATOM 1520 N N . PRO A 1 199 ? 7.374 -8.376 35.977 1.00 81.38 199 PRO A N 1
ATOM 1521 C CA . PRO A 1 199 ? 7.860 -7.471 37.019 1.00 81.38 199 PRO A CA 1
ATOM 1522 C C . PRO A 1 199 ? 8.905 -6.487 36.484 1.00 81.38 199 PRO A C 1
ATOM 1524 O O . PRO A 1 199 ? 9.658 -6.804 35.567 1.00 81.38 199 PRO A O 1
ATOM 1527 N N . ALA A 1 200 ? 8.965 -5.280 37.056 1.00 79.50 200 ALA A N 1
ATOM 1528 C CA . ALA A 1 200 ? 9.801 -4.193 36.535 1.00 79.50 200 ALA A CA 1
ATOM 1529 C C . ALA A 1 200 ? 11.299 -4.535 36.437 1.00 79.50 200 ALA A C 1
ATOM 1531 O O . ALA A 1 200 ? 11.959 -4.028 35.532 1.00 79.50 200 ALA A O 1
ATOM 1532 N N . GLU A 1 201 ? 11.807 -5.414 37.306 1.00 86.50 201 GLU A N 1
ATOM 1533 C CA . GLU A 1 201 ? 13.204 -5.870 37.291 1.00 86.50 201 GLU A CA 1
ATOM 1534 C C . GLU A 1 201 ? 13.535 -6.771 36.086 1.00 86.50 201 GLU A C 1
ATOM 1536 O O . GLU A 1 201 ? 14.622 -6.673 35.525 1.00 86.50 201 GLU 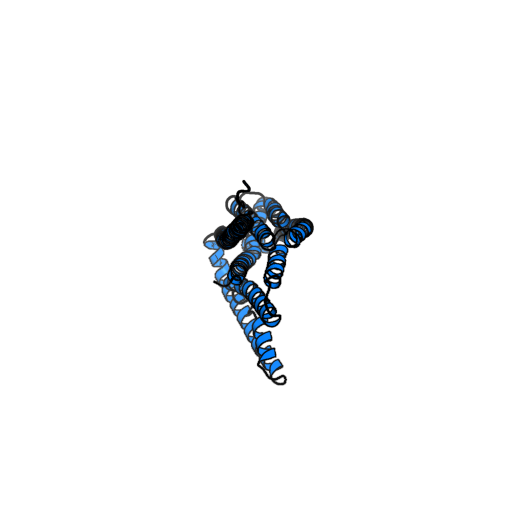A O 1
ATOM 1541 N N . GLU A 1 202 ? 12.582 -7.589 35.623 1.00 84.88 202 GLU A N 1
ATOM 15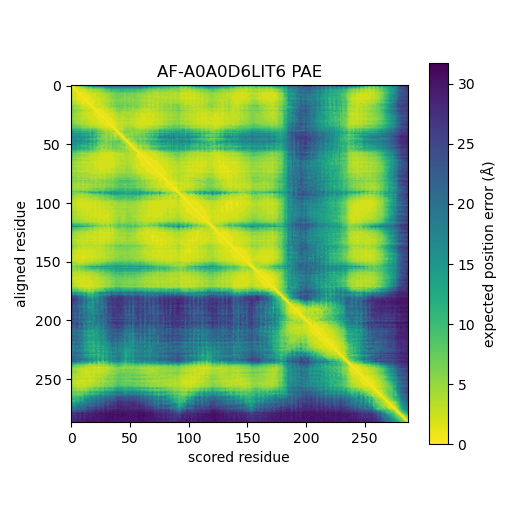42 C CA . GLU A 1 202 ? 12.791 -8.556 34.534 1.00 84.88 202 GLU A CA 1
ATOM 1543 C C . GLU A 1 202 ? 12.349 -8.020 33.164 1.00 84.88 202 GLU A C 1
ATOM 1545 O O . GLU A 1 202 ? 12.669 -8.600 32.120 1.00 84.88 202 GLU A O 1
ATOM 1550 N N . ARG A 1 203 ? 11.640 -6.881 33.134 1.00 77.06 203 ARG A N 1
ATOM 1551 C CA . ARG A 1 203 ? 11.107 -6.284 31.896 1.00 77.06 203 ARG A CA 1
ATOM 1552 C C . ARG A 1 203 ? 12.187 -6.094 30.842 1.00 77.06 203 ARG A C 1
ATOM 1554 O O . ARG A 1 203 ? 11.969 -6.470 29.694 1.00 77.06 203 ARG A O 1
ATOM 1561 N N . GLY A 1 204 ? 13.343 -5.544 31.215 1.00 77.44 204 GLY A N 1
ATOM 1562 C CA . GLY A 1 204 ? 14.440 -5.285 30.276 1.00 77.44 204 GLY A CA 1
ATOM 1563 C C . GLY A 1 204 ? 14.920 -6.548 29.551 1.00 77.44 204 GLY A C 1
ATOM 1564 O O . GLY A 1 204 ? 15.121 -6.521 28.338 1.00 77.44 204 GLY A O 1
ATOM 1565 N N . SER A 1 205 ? 15.004 -7.671 30.271 1.00 80.81 205 SER A N 1
ATOM 1566 C CA . SER A 1 205 ? 15.383 -8.977 29.718 1.00 80.81 205 SER A CA 1
ATOM 1567 C C . SER A 1 205 ? 14.327 -9.505 28.740 1.00 80.81 205 SER A C 1
ATOM 1569 O O . SER A 1 205 ? 14.641 -9.888 27.612 1.00 80.81 205 SER A O 1
ATOM 1571 N N . ALA A 1 206 ? 13.047 -9.420 29.109 1.00 78.25 206 ALA A N 1
ATOM 1572 C CA . ALA A 1 206 ? 11.948 -9.825 28.236 1.00 78.25 206 ALA A CA 1
ATOM 1573 C C . ALA A 1 206 ? 11.866 -8.971 26.949 1.00 78.25 206 ALA A C 1
ATOM 1575 O O . ALA A 1 206 ? 11.636 -9.506 25.862 1.00 78.25 206 ALA A O 1
ATOM 1576 N N . PHE A 1 207 ? 12.119 -7.658 27.034 1.00 76.38 207 PHE A N 1
ATOM 1577 C CA . PHE A 1 207 ? 12.235 -6.785 25.857 1.00 76.38 207 PHE A CA 1
ATOM 1578 C C . PHE A 1 207 ? 13.418 -7.173 24.954 1.00 76.38 207 PHE A C 1
ATOM 1580 O O . PHE A 1 207 ? 13.285 -7.114 23.728 1.00 76.38 207 PHE A O 1
ATOM 1587 N N . ALA A 1 208 ? 14.547 -7.597 25.533 1.00 82.62 208 ALA A N 1
ATOM 1588 C CA . ALA A 1 208 ? 15.721 -8.041 24.784 1.00 82.62 208 ALA A CA 1
ATOM 1589 C C . ALA A 1 208 ? 15.469 -9.356 24.025 1.00 82.62 208 ALA A C 1
ATOM 1591 O O . ALA A 1 208 ? 15.809 -9.448 22.847 1.00 82.62 208 ALA A O 1
ATOM 1592 N N . VAL A 1 209 ? 14.797 -10.337 24.640 1.00 81.88 209 VAL A N 1
ATOM 1593 C CA . VAL A 1 209 ? 14.406 -11.595 23.969 1.00 81.88 209 VAL A CA 1
ATOM 1594 C C . VAL A 1 209 ? 13.509 -11.321 22.762 1.00 81.88 209 VAL A C 1
ATOM 1596 O O . VAL A 1 209 ? 13.729 -11.870 21.684 1.00 81.88 209 VAL A O 1
ATOM 1599 N N . VAL A 1 210 ? 12.539 -10.414 22.908 1.00 74.75 210 VAL A N 1
ATOM 1600 C CA . VAL A 1 210 ? 11.677 -9.983 21.798 1.00 74.75 210 VAL A CA 1
ATOM 1601 C C . VAL A 1 210 ? 12.480 -9.324 20.677 1.00 74.75 210 VAL A C 1
ATOM 1603 O O . VAL A 1 210 ? 12.198 -9.573 19.509 1.00 74.75 210 VAL A O 1
ATOM 1606 N N . ALA A 1 211 ? 13.485 -8.512 21.008 1.00 75.12 211 ALA A N 1
ATOM 1607 C CA . ALA A 1 211 ? 14.341 -7.867 20.015 1.00 75.12 211 ALA A CA 1
ATOM 1608 C C . ALA A 1 211 ? 15.220 -8.874 19.251 1.00 75.12 211 ALA A C 1
ATOM 1610 O O . ALA A 1 211 ? 15.366 -8.753 18.035 1.00 75.12 211 ALA A O 1
ATOM 1611 N N . ILE A 1 212 ? 15.761 -9.888 19.936 1.00 83.38 212 ILE A N 1
ATOM 1612 C CA . ILE A 1 212 ? 16.536 -10.972 19.312 1.00 83.38 212 ILE A CA 1
ATOM 1613 C C . ILE A 1 212 ? 15.645 -11.789 18.378 1.00 83.38 212 ILE A C 1
ATOM 1615 O O . ILE A 1 212 ? 16.026 -12.057 17.241 1.00 83.38 212 ILE A O 1
ATOM 1619 N N . LEU A 1 213 ? 14.445 -12.148 18.834 1.00 76.12 213 LEU A N 1
ATOM 1620 C CA . LEU A 1 213 ? 13.491 -12.913 18.039 1.00 76.12 213 LEU A CA 1
ATOM 1621 C C . LEU A 1 213 ? 13.018 -12.120 16.813 1.00 76.12 213 LEU A C 1
ATOM 1623 O O . LEU A 1 213 ? 12.948 -12.673 15.718 1.00 76.12 213 LEU A O 1
ATOM 1627 N N . GLU A 1 214 ? 12.780 -10.814 16.973 1.00 67.56 214 GLU A N 1
ATOM 1628 C CA . GLU A 1 214 ? 12.502 -9.895 15.869 1.00 67.56 214 GLU A CA 1
ATOM 1629 C C . GLU A 1 214 ? 13.663 -9.900 14.863 1.00 67.56 214 GLU A C 1
ATOM 1631 O O . GLU A 1 214 ? 13.435 -10.174 13.689 1.00 67.56 214 GLU A O 1
ATOM 1636 N N . GLY A 1 215 ? 14.905 -9.671 15.302 1.00 67.81 215 GLY A N 1
ATOM 1637 C CA . GLY A 1 215 ? 16.083 -9.664 14.426 1.00 67.81 215 GLY A CA 1
ATOM 1638 C C . GLY A 1 215 ? 16.332 -10.997 13.709 1.00 67.81 215 GLY A C 1
ATOM 1639 O O . GLY A 1 215 ? 16.621 -11.005 12.513 1.00 67.81 215 GLY A O 1
ATOM 1640 N N . GLY A 1 216 ? 16.164 -12.119 14.413 1.00 73.75 216 GLY A N 1
ATOM 1641 C CA . GLY A 1 216 ? 16.305 -13.465 13.857 1.00 73.75 216 GLY A CA 1
ATOM 1642 C C . GLY A 1 216 ? 15.258 -13.765 12.789 1.00 73.75 216 GLY A C 1
ATOM 1643 O O . GLY A 1 216 ? 15.610 -14.267 11.722 1.00 73.75 216 GLY A O 1
ATOM 1644 N N . CYS A 1 217 ? 14.000 -13.372 13.024 1.00 62.25 217 CYS A N 1
ATOM 1645 C CA . CYS A 1 217 ? 12.973 -13.426 11.991 1.00 62.25 217 CYS A CA 1
ATOM 1646 C C . CYS A 1 217 ? 13.432 -12.610 10.779 1.00 62.25 217 CYS A C 1
ATOM 1648 O O . CYS A 1 217 ? 13.592 -13.201 9.719 1.00 62.25 217 CYS A O 1
ATOM 1650 N N . LYS A 1 218 ? 13.785 -11.322 10.934 1.00 61.00 218 LYS A N 1
ATOM 1651 C CA . LYS A 1 218 ? 14.188 -10.443 9.810 1.00 61.00 218 LYS A CA 1
ATOM 1652 C C . LYS A 1 218 ? 15.301 -11.042 8.946 1.00 61.00 218 LYS A C 1
ATOM 1654 O O . LYS A 1 218 ? 15.285 -10.882 7.728 1.00 61.00 218 LYS A O 1
ATOM 1659 N N . LEU A 1 219 ? 16.251 -11.743 9.561 1.00 69.31 219 LEU A N 1
ATOM 1660 C CA . LEU A 1 219 ? 17.333 -12.408 8.841 1.00 69.31 219 LEU A CA 1
ATOM 1661 C C . LEU A 1 219 ? 16.825 -13.580 7.989 1.00 69.31 219 LEU A C 1
ATOM 1663 O O . LEU A 1 219 ? 17.168 -13.677 6.812 1.00 69.31 219 LEU A O 1
ATOM 1667 N N . VAL A 1 220 ? 15.971 -14.436 8.556 1.00 64.38 220 VAL A N 1
ATOM 1668 C CA . VAL A 1 220 ? 15.323 -15.531 7.816 1.00 64.38 220 VAL A CA 1
ATOM 1669 C C . VAL A 1 220 ? 14.425 -14.973 6.702 1.00 64.38 220 VAL A C 1
ATOM 1671 O O . VAL A 1 220 ? 14.422 -15.543 5.613 1.00 64.38 220 VAL A O 1
ATOM 1674 N N . ALA A 1 221 ? 13.779 -13.810 6.913 1.00 56.97 221 ALA A N 1
ATOM 1675 C CA . ALA A 1 221 ? 13.077 -13.039 5.868 1.00 56.97 221 ALA A CA 1
ATOM 1676 C C . ALA A 1 221 ? 13.941 -12.859 4.652 1.00 56.97 221 ALA A C 1
ATOM 1678 O O . ALA A 1 221 ? 13.564 -13.231 3.548 1.00 56.97 221 ALA A O 1
ATOM 1679 N N . ALA A 1 222 ? 15.086 -12.225 4.890 1.00 60.72 222 ALA A N 1
ATOM 1680 C CA . ALA A 1 222 ? 15.933 -11.720 3.844 1.00 60.72 222 ALA A CA 1
ATOM 1681 C C . ALA A 1 222 ? 16.478 -12.896 3.046 1.00 60.72 222 ALA A C 1
ATOM 1683 O O . ALA A 1 222 ? 16.470 -12.855 1.824 1.00 60.72 222 ALA A O 1
ATOM 1684 N N . LEU A 1 223 ? 16.852 -13.984 3.722 1.00 65.06 223 LEU A N 1
ATOM 1685 C CA . LEU A 1 223 ? 17.310 -15.200 3.062 1.00 65.06 223 LEU A CA 1
ATOM 1686 C C . LEU A 1 223 ? 16.211 -15.831 2.204 1.00 65.06 223 LEU A C 1
ATOM 1688 O O . LEU A 1 223 ? 16.430 -16.070 1.021 1.00 65.06 223 LEU A O 1
ATOM 1692 N N . VAL A 1 224 ? 15.020 -16.055 2.760 1.00 62.97 224 VAL A N 1
ATOM 1693 C CA . VAL A 1 224 ? 13.898 -16.653 2.021 1.00 62.97 224 VAL A CA 1
ATOM 1694 C C . VAL A 1 224 ? 13.483 -15.766 0.844 1.00 62.97 224 VAL A C 1
ATOM 1696 O O . VAL A 1 224 ? 13.296 -16.269 -0.260 1.00 62.97 224 VAL A O 1
ATOM 1699 N N . PHE A 1 225 ? 13.411 -14.450 1.043 1.00 58.12 225 PHE A N 1
ATOM 1700 C CA . PHE A 1 225 ? 13.040 -13.488 0.010 1.00 58.12 225 PHE A CA 1
ATOM 1701 C C . PHE A 1 225 ? 14.095 -13.419 -1.096 1.00 58.12 225 PHE A C 1
ATOM 1703 O O . PHE A 1 225 ? 13.747 -13.527 -2.263 1.00 58.12 225 PHE A O 1
ATOM 1710 N N . HIS A 1 226 ? 15.386 -13.334 -0.767 1.00 62.94 226 HIS A N 1
ATOM 1711 C CA . HIS A 1 226 ? 16.455 -13.319 -1.773 1.00 62.94 226 HIS A CA 1
ATOM 1712 C C . HIS A 1 226 ? 16.546 -14.627 -2.576 1.00 62.94 226 HIS A C 1
ATOM 1714 O O . HIS A 1 226 ? 16.975 -14.593 -3.727 1.00 62.94 226 HIS A O 1
ATOM 1720 N N . LEU A 1 227 ? 16.135 -15.762 -1.999 1.00 65.50 227 LEU A N 1
ATOM 1721 C CA . LEU A 1 227 ? 16.101 -17.056 -2.688 1.00 65.50 227 LEU A CA 1
ATOM 1722 C C . LEU A 1 227 ? 14.840 -17.239 -3.546 1.00 65.50 227 LEU A C 1
ATOM 1724 O O . LEU A 1 227 ? 14.925 -17.776 -4.648 1.00 65.50 227 LEU A O 1
ATOM 1728 N N . LEU A 1 228 ? 13.678 -16.790 -3.065 1.00 61.19 228 LEU A N 1
ATOM 1729 C CA . LEU A 1 228 ? 12.401 -16.922 -3.776 1.00 61.19 228 LEU A CA 1
ATOM 1730 C C . LEU A 1 228 ? 12.175 -15.826 -4.823 1.00 61.19 228 LEU A C 1
ATOM 1732 O O . LEU A 1 228 ? 11.496 -16.078 -5.815 1.00 61.19 228 LEU A O 1
ATOM 1736 N N . PHE A 1 229 ? 12.734 -14.628 -4.643 1.00 55.50 229 PHE A N 1
ATOM 1737 C CA . PHE A 1 229 ? 12.505 -13.478 -5.524 1.00 55.50 229 PHE A C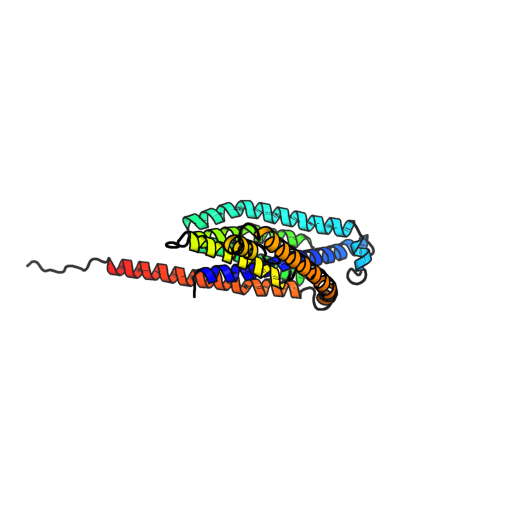A 1
ATOM 1738 C C . PHE A 1 229 ? 12.934 -13.723 -6.986 1.00 55.50 229 PHE A C 1
ATOM 1740 O O . PHE A 1 229 ? 12.123 -13.455 -7.875 1.00 55.50 229 PHE A O 1
ATOM 1747 N N . PRO A 1 230 ? 14.115 -14.311 -7.284 1.00 58.75 230 PRO A N 1
ATOM 1748 C CA . PRO A 1 230 ? 14.489 -14.655 -8.659 1.00 58.75 230 PRO A CA 1
ATOM 1749 C C . PRO A 1 230 ? 13.530 -15.669 -9.298 1.00 58.75 230 PRO A C 1
ATOM 1751 O O . PRO A 1 230 ? 13.212 -15.566 -10.481 1.00 58.75 230 PRO A O 1
ATOM 1754 N N . TRP A 1 231 ? 13.033 -16.628 -8.508 1.00 57.81 231 TRP A N 1
ATOM 1755 C CA . TRP A 1 231 ? 12.095 -17.648 -8.981 1.00 57.81 231 TRP A CA 1
ATOM 1756 C C . TRP A 1 231 ? 10.697 -17.069 -9.235 1.00 57.81 231 TRP A C 1
ATOM 1758 O O . TRP A 1 231 ? 10.076 -17.361 -10.256 1.00 57.81 231 TRP A O 1
ATOM 1768 N N . SER A 1 232 ? 10.235 -16.178 -8.356 1.00 57.06 232 SER A N 1
ATOM 1769 C CA . SER A 1 232 ? 8.936 -15.513 -8.470 1.00 57.06 232 SER A CA 1
ATOM 1770 C C . SER A 1 232 ? 8.828 -14.631 -9.717 1.00 57.06 232 SER A C 1
ATOM 1772 O O . SER A 1 232 ? 7.753 -14.556 -10.308 1.00 57.06 232 SER A O 1
ATOM 1774 N N . ILE A 1 233 ? 9.920 -13.983 -10.139 1.00 55.41 233 ILE A N 1
ATOM 1775 C CA . ILE A 1 233 ? 9.939 -13.140 -11.348 1.00 55.41 233 ILE A CA 1
ATOM 1776 C C . ILE A 1 233 ? 9.803 -13.980 -12.628 1.00 55.41 233 ILE A C 1
ATOM 1778 O O . ILE A 1 233 ? 9.180 -13.528 -13.587 1.00 55.41 233 ILE A O 1
ATOM 1782 N N . SER A 1 234 ? 10.330 -15.209 -12.646 1.00 54.41 234 SER A N 1
ATOM 1783 C CA . SER A 1 234 ? 10.319 -16.061 -13.844 1.00 54.41 234 SER A CA 1
ATOM 1784 C C . SER A 1 234 ? 8.960 -16.707 -14.142 1.00 54.41 234 SER A C 1
ATOM 1786 O O . SER A 1 234 ? 8.768 -17.201 -15.251 1.00 54.41 234 SER A O 1
ATOM 1788 N N . PHE A 1 235 ? 8.038 -16.752 -13.174 1.00 56.97 235 PHE A N 1
ATOM 1789 C CA . PHE A 1 235 ? 6.762 -17.459 -13.321 1.00 56.97 235 PHE A CA 1
ATOM 1790 C C . PHE A 1 235 ? 5.664 -16.588 -13.954 1.00 56.97 235 PHE A C 1
ATOM 1792 O O . PHE A 1 235 ? 4.956 -17.071 -14.830 1.00 56.97 235 PHE A O 1
ATOM 1799 N N . MET A 1 236 ? 5.528 -15.315 -13.548 1.00 61.47 236 MET A N 1
ATOM 1800 C CA . MET A 1 236 ? 4.675 -14.302 -14.201 1.00 61.47 236 MET A CA 1
ATOM 1801 C C . MET A 1 236 ? 4.863 -12.922 -13.533 1.00 61.47 236 MET A C 1
ATOM 1803 O O . MET A 1 236 ? 4.435 -12.752 -12.388 1.00 61.47 236 MET A O 1
ATOM 1807 N N . PRO A 1 237 ? 5.402 -11.900 -14.221 1.00 62.78 237 PRO A N 1
ATOM 1808 C CA . PRO A 1 237 ? 5.549 -10.562 -13.639 1.00 62.78 237 PRO A CA 1
ATOM 1809 C C . PRO A 1 237 ? 4.202 -9.863 -13.364 1.00 62.78 237 PRO A C 1
ATOM 1811 O O . PRO A 1 237 ? 4.117 -9.012 -12.480 1.00 62.78 237 PRO A O 1
ATOM 1814 N N . GLN A 1 238 ? 3.126 -10.243 -14.065 1.00 72.75 238 GLN A N 1
ATOM 1815 C CA . GLN A 1 238 ? 1.783 -9.667 -13.903 1.00 72.75 238 GLN A CA 1
ATOM 1816 C C . GLN A 1 238 ? 0.980 -10.275 -12.740 1.00 72.75 238 GLN A C 1
ATOM 1818 O O . GLN A 1 238 ? 0.006 -9.669 -12.290 1.00 72.75 238 GLN A O 1
ATOM 1823 N N . LEU A 1 239 ? 1.376 -11.448 -12.227 1.00 75.62 239 LEU A N 1
ATOM 1824 C CA . LEU A 1 239 ? 0.633 -12.174 -11.189 1.00 75.62 239 LEU A CA 1
ATOM 1825 C C . LEU A 1 239 ? 0.469 -11.341 -9.912 1.00 75.62 239 LEU A C 1
ATOM 1827 O O . LEU A 1 239 ? -0.594 -11.352 -9.296 1.00 75.62 239 LEU A O 1
ATOM 1831 N N . SER A 1 240 ? 1.495 -10.575 -9.546 1.00 77.00 240 SER A N 1
ATOM 1832 C CA . SER A 1 240 ? 1.488 -9.737 -8.348 1.00 77.00 240 SER A CA 1
ATOM 1833 C C . SER A 1 240 ? 0.396 -8.663 -8.381 1.00 77.00 240 SER A C 1
ATOM 1835 O O . SER A 1 240 ? -0.262 -8.441 -7.369 1.00 77.00 240 SER A O 1
ATOM 1837 N N . PHE A 1 241 ? 0.139 -8.053 -9.543 1.00 83.44 241 PHE A N 1
ATOM 1838 C CA . PHE A 1 241 ? -0.919 -7.047 -9.703 1.00 83.44 241 PHE A CA 1
ATOM 1839 C C . PHE A 1 241 ? -2.319 -7.667 -9.662 1.00 83.44 241 PHE A C 1
ATOM 1841 O O . PHE A 1 241 ? -3.237 -7.092 -9.079 1.00 83.44 241 PHE A O 1
ATOM 1848 N N . VAL A 1 242 ? -2.481 -8.869 -10.229 1.00 85.62 242 VAL A N 1
ATOM 1849 C CA . VAL A 1 242 ? -3.736 -9.631 -10.135 1.00 85.62 242 VAL A CA 1
ATOM 1850 C C . VAL A 1 242 ? -4.025 -10.006 -8.683 1.00 85.62 242 VAL A C 1
ATOM 1852 O O . VAL A 1 242 ? -5.153 -9.843 -8.225 1.00 85.62 242 VAL A O 1
ATOM 1855 N N . LEU A 1 243 ? -3.012 -10.470 -7.946 1.00 82.75 243 LEU A N 1
ATOM 1856 C CA . LEU A 1 243 ? -3.141 -10.803 -6.528 1.00 82.75 243 LEU A CA 1
ATOM 1857 C C . LEU A 1 243 ? -3.527 -9.580 -5.692 1.00 82.75 243 LEU A C 1
ATOM 1859 O O . LEU A 1 243 ? -4.425 -9.691 -4.865 1.00 82.75 243 LEU A O 1
ATOM 1863 N N . MET A 1 244 ? -2.917 -8.417 -5.935 1.00 83.81 244 MET A N 1
ATOM 1864 C CA . MET A 1 244 ? -3.281 -7.171 -5.250 1.00 83.81 244 MET A CA 1
ATOM 1865 C C . MET A 1 244 ? -4.752 -6.795 -5.487 1.00 83.81 244 MET A C 1
ATOM 1867 O O . MET A 1 244 ? -5.513 -6.646 -4.530 1.00 83.81 244 MET A O 1
ATOM 1871 N N . ALA A 1 245 ? -5.189 -6.763 -6.751 1.00 86.62 245 ALA A N 1
ATOM 1872 C CA . ALA A 1 245 ? -6.576 -6.459 -7.102 1.00 86.62 245 ALA A CA 1
ATOM 1873 C C . ALA A 1 245 ? -7.571 -7.485 -6.516 1.00 86.62 245 ALA A C 1
ATOM 1875 O O . ALA A 1 245 ? -8.632 -7.122 -6.003 1.00 86.62 245 ALA A O 1
ATOM 1876 N N . ALA A 1 246 ? -7.219 -8.774 -6.541 1.00 87.62 246 ALA A N 1
ATOM 1877 C CA . ALA A 1 246 ? -8.042 -9.847 -5.989 1.00 87.62 246 ALA A CA 1
ATOM 1878 C C . ALA A 1 246 ? -8.127 -9.806 -4.455 1.00 87.62 246 ALA A C 1
ATOM 1880 O O . ALA A 1 246 ? -9.152 -10.187 -3.894 1.00 87.62 246 ALA A O 1
ATOM 1881 N N . LEU A 1 247 ? -7.081 -9.339 -3.769 1.00 85.81 247 LEU A N 1
ATOM 1882 C CA . LEU A 1 247 ? -7.053 -9.215 -2.312 1.00 85.81 247 LEU A CA 1
ATOM 1883 C C . LEU A 1 247 ? -7.800 -7.981 -1.805 1.00 85.81 247 LEU A C 1
ATOM 1885 O O . LEU A 1 247 ? -8.372 -8.043 -0.714 1.00 85.81 247 LEU A O 1
ATOM 1889 N N . ILE A 1 248 ? -7.842 -6.892 -2.582 1.00 89.19 248 ILE A N 1
ATOM 1890 C CA . ILE A 1 248 ? -8.529 -5.654 -2.188 1.00 89.19 248 ILE A CA 1
ATOM 1891 C C . ILE A 1 248 ? -10.018 -5.616 -2.569 1.00 89.19 248 ILE A C 1
ATOM 1893 O O . ILE A 1 248 ? -10.800 -4.877 -1.962 1.00 89.19 248 ILE A O 1
ATOM 1897 N N . ALA A 1 249 ? -10.467 -6.455 -3.504 1.00 90.44 249 ALA A N 1
ATOM 1898 C CA . ALA A 1 249 ? -11.884 -6.533 -3.862 1.00 90.44 249 ALA A CA 1
ATOM 1899 C C . ALA A 1 249 ? -12.786 -7.051 -2.711 1.00 90.44 249 ALA A C 1
ATOM 1901 O O . ALA A 1 249 ? -13.727 -6.339 -2.349 1.00 90.44 249 ALA A O 1
ATOM 1902 N N . PRO A 1 250 ? -12.513 -8.200 -2.051 1.00 90.00 250 PRO A N 1
ATOM 1903 C CA . PRO A 1 250 ? -13.308 -8.680 -0.917 1.00 90.00 250 PRO A CA 1
ATOM 1904 C C . PRO A 1 250 ? -13.471 -7.683 0.242 1.00 90.00 250 PRO A C 1
ATOM 1906 O O . PRO A 1 250 ? -14.597 -7.528 0.711 1.00 90.00 250 PRO A O 1
ATOM 1909 N N . PRO A 1 251 ? -12.422 -6.986 0.731 1.00 86.44 251 PRO A N 1
ATOM 1910 C CA . PRO A 1 251 ? -12.582 -6.034 1.822 1.00 86.44 251 PRO A CA 1
ATOM 1911 C C . PRO A 1 251 ? -13.398 -4.808 1.408 1.00 86.44 251 PRO A C 1
ATOM 1913 O O . PRO A 1 251 ? -14.194 -4.322 2.208 1.00 86.44 251 PRO A O 1
ATOM 1916 N N . THR A 1 252 ? -13.275 -4.357 0.158 1.00 89.69 252 THR A N 1
ATOM 1917 C CA . THR A 1 252 ? -14.093 -3.258 -0.377 1.00 89.69 252 THR A CA 1
ATOM 1918 C C . THR A 1 252 ? -15.567 -3.661 -0.456 1.00 89.69 252 THR A C 1
ATOM 1920 O O . THR A 1 252 ? -16.433 -2.920 0.007 1.00 89.69 252 THR A O 1
ATOM 1923 N N . LEU A 1 253 ? -15.855 -4.868 -0.953 1.00 91.06 253 LEU A N 1
ATOM 1924 C CA . LEU A 1 253 ? -17.212 -5.418 -1.020 1.00 91.06 253 LEU A CA 1
ATOM 1925 C C . LEU A 1 253 ? -17.810 -5.658 0.369 1.00 91.06 253 LEU A C 1
ATOM 1927 O O . LEU A 1 253 ? -18.974 -5.344 0.590 1.00 91.06 253 LEU A O 1
ATOM 1931 N N . LEU A 1 254 ? -17.021 -6.168 1.318 1.00 88.69 254 LEU A N 1
ATOM 1932 C CA . LEU A 1 254 ? -17.466 -6.386 2.695 1.00 88.69 254 LEU A CA 1
ATOM 1933 C C . LEU A 1 254 ? -17.862 -5.067 3.367 1.00 88.69 254 LEU A C 1
ATOM 1935 O O . LEU A 1 254 ? -18.882 -5.012 4.051 1.00 88.69 254 LEU A O 1
ATOM 1939 N N . LEU A 1 255 ? -17.069 -4.009 3.173 1.00 88.50 255 LEU A N 1
ATOM 1940 C CA . LEU A 1 255 ? -17.374 -2.680 3.701 1.00 88.50 255 LEU A CA 1
ATOM 1941 C C . LEU A 1 255 ? -18.599 -2.060 3.038 1.00 88.50 255 LEU A C 1
ATOM 1943 O O . LEU A 1 255 ? -19.406 -1.442 3.729 1.00 88.50 255 LEU A O 1
ATOM 1947 N N . TRP A 1 256 ? -18.744 -2.245 1.728 1.00 90.06 256 TRP A N 1
ATOM 1948 C CA . TRP A 1 256 ? -19.901 -1.764 0.987 1.00 90.06 256 TRP A CA 1
ATOM 1949 C C . TRP A 1 256 ? -21.191 -2.473 1.422 1.00 90.06 256 TRP A C 1
ATOM 1951 O O . TRP A 1 256 ? -22.128 -1.802 1.848 1.00 90.06 256 TRP A O 1
ATOM 1961 N N . TYR A 1 257 ? -21.199 -3.810 1.451 1.00 87.88 257 TYR A N 1
ATOM 1962 C CA . TYR A 1 257 ? -22.330 -4.611 1.934 1.00 87.88 257 TYR A CA 1
ATOM 1963 C C . TYR A 1 257 ? -22.722 -4.239 3.368 1.00 87.88 257 TYR A C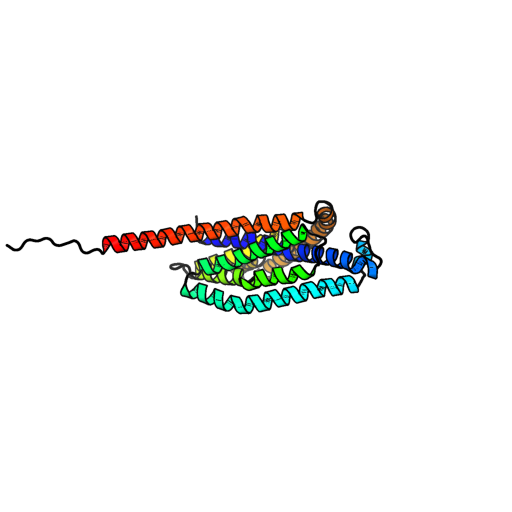 1
ATOM 1965 O O . TYR A 1 257 ? -23.893 -4.053 3.692 1.00 87.88 257 TYR A O 1
ATOM 1973 N N . TYR A 1 258 ? -21.726 -4.084 4.244 1.00 83.56 258 TYR A N 1
ATOM 1974 C CA . TYR A 1 258 ? -21.963 -3.687 5.625 1.00 83.56 258 TYR A CA 1
ATOM 1975 C C . TYR A 1 258 ? -22.572 -2.280 5.739 1.00 83.56 258 TYR A C 1
ATOM 1977 O O . TYR A 1 258 ? -23.348 -2.019 6.658 1.00 83.56 258 TYR A O 1
ATOM 1985 N N . GLN A 1 259 ? -22.235 -1.367 4.827 1.00 82.75 259 GLN A N 1
ATOM 1986 C CA . GLN A 1 259 ? -22.841 -0.042 4.794 1.00 82.75 259 GLN A CA 1
ATOM 1987 C C . GLN A 1 259 ? -24.323 -0.108 4.397 1.00 82.75 259 GLN A C 1
ATOM 1989 O O . GLN A 1 259 ? -25.143 0.485 5.098 1.00 82.75 259 GLN A O 1
ATOM 1994 N N . GLU A 1 260 ? -24.665 -0.849 3.340 1.00 82.44 260 GLU A N 1
ATOM 1995 C CA . GLU A 1 260 ? -26.050 -0.979 2.856 1.00 82.44 260 GLU A CA 1
ATOM 1996 C C . GLU A 1 260 ? -26.980 -1.608 3.901 1.00 82.44 260 GLU A C 1
ATOM 1998 O O . GLU A 1 260 ? -28.057 -1.080 4.176 1.00 82.44 260 GLU A O 1
ATOM 2003 N N . GLU A 1 261 ? -26.533 -2.675 4.569 1.00 81.31 261 GLU A N 1
ATOM 2004 C CA . GLU A 1 261 ? -27.294 -3.358 5.628 1.00 81.31 261 GLU A CA 1
ATOM 2005 C C . GLU A 1 261 ? -27.688 -2.416 6.784 1.00 81.31 261 GLU A C 1
ATOM 2007 O O . GLU A 1 261 ? -28.703 -2.606 7.456 1.00 81.31 261 GLU A O 1
ATOM 2012 N N . LEU A 1 262 ? -26.879 -1.390 7.052 1.00 70.88 262 LEU A N 1
ATOM 2013 C CA . LEU A 1 262 ? -27.134 -0.435 8.130 1.00 70.88 262 LEU A CA 1
ATOM 2014 C C . LEU A 1 262 ? -27.995 0.733 7.680 1.00 70.88 262 LEU A C 1
ATOM 2016 O O . LEU A 1 262 ? -28.840 1.168 8.455 1.00 70.88 262 LEU A O 1
ATOM 2020 N N . GLU A 1 263 ? -27.810 1.211 6.449 1.00 75.62 263 GLU A N 1
ATOM 2021 C CA . GLU A 1 263 ? -28.711 2.202 5.855 1.00 75.62 263 GLU A CA 1
ATOM 2022 C C . GLU A 1 263 ? -30.147 1.655 5.806 1.00 75.62 263 GLU A C 1
ATOM 2024 O O . GLU A 1 263 ? -31.088 2.369 6.151 1.00 75.62 263 GLU A O 1
ATOM 2029 N N . HIS A 1 264 ? -30.314 0.359 5.516 1.00 74.38 264 HIS A N 1
ATOM 2030 C CA . HIS A 1 264 ? -31.613 -0.311 5.565 1.00 74.38 264 HIS A CA 1
ATOM 2031 C C . HIS A 1 264 ? -32.197 -0.396 6.989 1.00 74.38 264 HIS A C 1
ATOM 2033 O O . HIS A 1 264 ? -33.403 -0.233 7.180 1.00 74.38 264 HIS A O 1
ATOM 2039 N N . LYS A 1 265 ? -31.366 -0.634 8.015 1.00 69.88 265 LYS A N 1
ATOM 2040 C CA . LYS A 1 265 ? -31.823 -0.681 9.419 1.00 69.88 265 LYS A CA 1
ATOM 2041 C C . LYS A 1 265 ? -32.214 0.689 9.956 1.00 69.88 265 LYS A C 1
ATOM 2043 O O . LYS A 1 265 ? -33.258 0.797 10.594 1.00 69.88 265 LYS A O 1
ATOM 2048 N N . ASP A 1 266 ? -31.429 1.725 9.678 1.00 68.25 266 ASP A N 1
ATOM 2049 C CA . ASP A 1 266 ? -31.753 3.095 10.089 1.00 68.25 266 ASP A CA 1
ATOM 2050 C C . ASP A 1 266 ? -33.021 3.601 9.369 1.00 68.25 266 ASP A C 1
ATOM 2052 O O . ASP A 1 266 ? -33.853 4.265 9.987 1.00 68.25 266 ASP A O 1
ATOM 2056 N N . GLY A 1 267 ? -33.221 3.231 8.096 1.00 69.56 267 GLY A N 1
ATOM 2057 C CA . GLY A 1 267 ? -34.453 3.509 7.347 1.00 69.56 267 GLY A CA 1
ATOM 2058 C C . GLY A 1 267 ? -35.691 2.851 7.965 1.00 69.56 267 GLY A C 1
ATOM 2059 O O . GLY A 1 267 ? -36.651 3.544 8.294 1.00 69.56 267 GLY A O 1
ATOM 2060 N N . SER A 1 268 ? -35.631 1.540 8.222 1.00 66.38 268 SER A N 1
ATOM 2061 C CA . SER A 1 268 ? -36.739 0.777 8.822 1.00 66.38 268 SER A CA 1
ATOM 2062 C C . SER A 1 268 ? -37.092 1.252 10.238 1.00 66.38 268 SER A C 1
ATOM 2064 O O . SER A 1 268 ? -38.266 1.329 10.585 1.00 66.38 268 SER A O 1
ATOM 2066 N N . SER A 1 269 ? -36.089 1.616 11.048 1.00 64.69 269 SER A N 1
ATOM 2067 C CA . SER A 1 269 ? -36.290 2.143 12.411 1.00 64.69 269 SER A CA 1
ATOM 2068 C C . SER A 1 269 ? -37.026 3.486 12.405 1.00 64.69 269 SER A C 1
ATOM 2070 O O . SER A 1 269 ? -37.873 3.754 13.257 1.00 64.69 269 SER A O 1
ATOM 2072 N N . ASN A 1 270 ? -36.685 4.349 11.444 1.00 68.94 270 ASN A N 1
ATOM 2073 C CA . ASN A 1 270 ? -37.308 5.660 11.297 1.00 68.94 270 ASN A CA 1
ATOM 2074 C C . ASN A 1 270 ? -38.738 5.553 10.750 1.00 68.94 270 ASN A C 1
ATOM 2076 O O . ASN A 1 270 ? -39.593 6.331 11.167 1.00 68.94 270 ASN A O 1
ATOM 2080 N N . GLU A 1 271 ? -39.019 4.585 9.872 1.00 67.81 271 GLU A N 1
ATOM 2081 C CA . GLU A 1 271 ? -40.378 4.303 9.391 1.00 67.81 271 GLU A CA 1
ATOM 2082 C C . GLU A 1 271 ? -41.275 3.725 10.497 1.00 67.81 271 GLU A C 1
ATOM 2084 O O . GLU A 1 271 ? -42.380 4.226 10.697 1.00 67.81 271 GLU A O 1
ATOM 2089 N N . GLU A 1 272 ? -40.798 2.757 11.288 1.00 63.59 272 GLU A N 1
ATOM 2090 C CA . GLU A 1 272 ? -41.544 2.229 12.445 1.00 63.59 272 GLU A CA 1
ATOM 2091 C C . GLU A 1 272 ? -41.775 3.299 13.527 1.00 63.59 272 GLU A C 1
ATOM 2093 O O . GLU A 1 272 ? -42.854 3.377 14.120 1.00 63.59 272 GLU A O 1
ATOM 2098 N N . GLY A 1 273 ? -40.795 4.177 13.763 1.00 57.97 273 GLY A N 1
ATOM 2099 C CA . GLY A 1 273 ? -40.939 5.328 14.656 1.00 57.97 273 GLY A CA 1
ATOM 2100 C C . GLY A 1 273 ? -41.906 6.399 14.134 1.00 57.97 273 GLY A C 1
ATOM 2101 O O . GLY A 1 273 ? -42.556 7.071 14.934 1.00 57.97 273 GLY A O 1
ATOM 2102 N N . ALA A 1 274 ? -42.035 6.559 12.815 1.00 61.69 274 ALA A N 1
ATOM 2103 C CA . ALA A 1 274 ? -43.003 7.468 12.201 1.00 61.69 274 ALA A CA 1
ATOM 2104 C C . ALA A 1 274 ? -44.430 6.893 12.218 1.00 61.69 274 ALA A C 1
ATOM 2106 O O . ALA A 1 274 ? -45.377 7.627 12.493 1.00 61.69 274 ALA A O 1
ATOM 2107 N N . LEU A 1 275 ? -44.583 5.582 12.000 1.00 59.44 275 LEU A N 1
ATOM 2108 C CA . LEU A 1 275 ? -45.862 4.866 12.095 1.00 59.44 275 LEU A CA 1
ATOM 2109 C C . LEU A 1 275 ? -46.414 4.848 13.528 1.00 59.44 275 LEU A C 1
ATOM 2111 O O . LEU A 1 275 ? -47.603 5.079 13.721 1.00 59.44 275 LEU A O 1
ATOM 2115 N N . ASN A 1 276 ? -45.558 4.666 14.538 1.00 56.56 276 ASN A N 1
ATOM 2116 C CA . ASN A 1 276 ? -45.969 4.676 15.950 1.00 56.56 276 ASN A CA 1
ATOM 2117 C C . ASN A 1 276 ? -46.270 6.078 16.514 1.00 56.56 276 ASN A C 1
ATOM 2119 O O . ASN A 1 276 ? -46.843 6.183 17.595 1.00 56.56 276 ASN A O 1
ATOM 2123 N N . ASN A 1 277 ? -45.888 7.144 15.804 1.00 58.34 277 ASN A N 1
ATOM 2124 C CA . ASN A 1 277 ? -46.167 8.534 16.182 1.00 58.34 277 ASN A CA 1
ATOM 2125 C C . ASN A 1 277 ? -47.269 9.179 15.320 1.00 58.34 277 ASN A C 1
ATOM 2127 O O . ASN A 1 277 ? -47.489 10.387 15.423 1.00 58.34 277 ASN A O 1
ATOM 2131 N N . SER A 1 278 ? -47.961 8.405 14.474 1.00 51.09 278 SER A N 1
ATOM 2132 C CA . SER A 1 278 ? -49.177 8.887 13.816 1.00 51.09 278 SER A CA 1
ATOM 2133 C C . SER A 1 278 ? -50.292 9.007 14.863 1.00 51.09 278 SER A C 1
ATOM 2135 O O . SER A 1 278 ? -50.533 8.033 15.581 1.00 51.09 278 SER A O 1
ATOM 2137 N N . PRO A 1 279 ? -50.949 10.172 15.012 1.00 50.59 279 PRO A N 1
ATOM 2138 C CA . PRO A 1 279 ? -52.046 10.313 15.957 1.00 50.59 279 PRO A CA 1
ATOM 2139 C C . PRO A 1 279 ? -53.162 9.345 15.557 1.00 50.59 279 PRO A C 1
ATOM 2141 O O . PRO A 1 279 ? -53.625 9.367 14.420 1.00 50.59 279 PRO A O 1
ATOM 2144 N N . ALA A 1 280 ? -53.558 8.474 16.486 1.00 53.41 280 ALA A N 1
ATOM 2145 C CA . ALA A 1 280 ? -54.795 7.725 16.357 1.00 53.41 280 ALA A CA 1
ATOM 2146 C C . ALA A 1 280 ? -55.933 8.745 16.235 1.00 53.41 280 ALA A C 1
ATOM 2148 O O . ALA A 1 280 ? -56.071 9.612 17.100 1.00 53.41 280 ALA A O 1
ATOM 2149 N N . ASP A 1 281 ? -56.693 8.674 15.144 1.00 46.97 281 ASP A N 1
ATOM 2150 C CA . ASP A 1 281 ? -57.914 9.448 14.973 1.00 46.97 281 ASP A CA 1
ATOM 2151 C C . ASP A 1 281 ? -58.872 9.102 16.124 1.00 46.97 281 ASP A C 1
ATOM 2153 O O . ASP A 1 281 ? -59.493 8.037 16.143 1.00 46.97 281 ASP A O 1
ATOM 2157 N N . ASP A 1 282 ? -58.971 10.000 17.107 1.00 46.75 282 ASP A N 1
ATOM 2158 C CA . ASP A 1 282 ? -60.041 10.015 18.104 1.00 46.75 282 ASP A CA 1
ATOM 2159 C C . ASP A 1 282 ? -61.354 10.396 17.394 1.00 46.75 282 ASP A C 1
ATOM 2161 O O . ASP A 1 282 ? -61.857 11.518 17.490 1.00 46.75 282 ASP A O 1
ATOM 2165 N N . GLU A 1 283 ? -61.945 9.443 16.670 1.00 51.88 283 GLU A N 1
ATOM 2166 C CA . GLU A 1 283 ? -63.386 9.435 16.429 1.00 51.88 283 GLU A CA 1
ATOM 2167 C C . GLU A 1 283 ? -64.085 9.109 17.755 1.00 51.88 283 GLU A C 1
ATOM 2169 O O . GLU A 1 283 ? -64.401 7.961 18.066 1.00 51.88 283 GLU A O 1
ATOM 2174 N N . ASN A 1 284 ? -64.355 10.142 18.556 1.00 40.47 284 ASN A N 1
ATOM 2175 C CA . ASN A 1 284 ? -65.426 10.081 19.543 1.00 40.47 284 ASN A CA 1
ATOM 2176 C C . ASN A 1 284 ? -66.435 11.209 19.306 1.00 40.47 284 ASN A C 1
ATOM 2178 O O . ASN A 1 284 ? -66.351 12.312 19.845 1.00 40.47 284 ASN A O 1
ATOM 2182 N N . THR A 1 285 ? -67.370 10.882 18.419 1.00 45.31 285 THR A N 1
ATOM 2183 C CA . THR A 1 285 ? -68.781 11.273 18.369 1.00 45.31 285 THR A CA 1
ATOM 2184 C C . THR A 1 285 ? -69.245 12.200 19.500 1.00 45.31 285 THR A C 1
ATOM 2186 O O . THR A 1 285 ? -69.449 11.782 20.638 1.00 45.31 285 THR A O 1
ATOM 2189 N N . THR A 1 286 ? -69.507 13.460 19.153 1.00 45.03 286 THR A N 1
ATOM 2190 C CA . THR A 1 286 ? -70.445 14.326 19.876 1.00 45.03 286 THR A CA 1
ATOM 2191 C C . THR A 1 286 ? -71.639 14.602 18.970 1.00 45.03 286 THR A C 1
ATOM 2193 O O . THR A 1 286 ? -71.560 15.447 18.082 1.00 45.03 286 THR A O 1
ATOM 2196 N N . ALA A 1 287 ? -72.725 13.858 19.186 1.00 37.31 287 ALA A N 1
ATOM 2197 C CA . ALA A 1 287 ? -74.122 14.264 18.999 1.00 37.31 287 ALA A CA 1
ATOM 2198 C C . ALA A 1 287 ? -75.039 13.173 19.566 1.00 37.31 287 ALA A C 1
ATOM 2200 O O . ALA A 1 287 ? -74.868 12.002 19.160 1.00 37.31 287 ALA A O 1
#

Secondary structure (DSSP, 8-state):
--TTHHHHHHHHHHHHHHHHHHHHHHHHHHHHHHHHTHHHHS---TTT-HHHHTT-HHHHHHHHHHHHHHHHHHHHHHHHHHHHHHHHHHHT-HHHHHHHHHHHHHHHHHHHHHHHHSTTS-GGGHHHHHHHHHHTTHHHHHHHHHHHHHHT-TT--HHHHHHHHHHHHHHHHHHHTTTSTTT---HHHHHHHHHHHS-TTTHHHHHHHHHHHHHHHHHHHHHHHHHHHHHHHHH-TTHHHHHHHHHHHHHHHHHHHHHHHHHHHHHHHHHHHHHTTSPP-------

Mean predicted aligned error: 11.54 Å

Solvent-accessible surface area (backbone atoms only — not comparable to full-atom values): 15176 Å² total; per-residue (Å²): 130,66,78,64,52,69,50,35,53,33,44,16,39,43,28,32,38,58,54,48,44,60,66,54,51,52,52,51,41,41,53,39,38,35,62,75,42,14,88,82,69,73,48,82,50,69,80,83,40,40,79,58,55,72,66,36,63,66,45,53,49,54,32,53,49,50,53,50,53,17,50,50,36,20,52,57,32,12,59,63,28,38,59,54,40,52,51,36,32,76,71,76,35,40,64,62,34,38,45,48,22,44,54,20,45,52,54,22,39,50,49,50,36,50,49,53,72,43,57,87,52,70,67,76,58,53,30,56,30,33,29,50,16,2,59,32,16,29,77,63,36,44,54,53,28,49,53,55,41,68,71,61,56,82,95,64,51,74,71,56,42,53,52,51,49,53,48,42,55,46,23,40,43,55,17,30,26,84,77,41,68,18,69,58,60,67,52,70,61,53,52,52,50,40,70,74,74,41,58,81,88,53,35,66,58,58,54,48,54,52,50,52,53,34,52,53,35,29,51,54,29,51,53,54,46,67,64,44,50,66,56,54,55,76,75,46,77,53,53,63,42,53,51,35,44,62,46,43,47,59,36,42,50,52,45,50,54,58,48,54,61,46,54,53,49,56,50,52,53,52,50,54,54,50,62,75,64,52,79,77,82,82,84,70,87,89,131

Organism: NCBI:txid53326

pLDDT: mean 78.32, std 13.11, range [37.31, 95.5]

InterPro domains:
  IPR036259 MFS transporter superfamily [G3DSA:1.20.1250.20] (57-183)
  IPR036259 MFS transporter superfamily [SSF103473] (69-189)

Nearest PDB structures (foldseek):
  6t1z-assembly1_A  TM=4.816E-01  e=3.380E-02  Lactococcus lactis
  6oop-assembly1_A  TM=5.470E-01  e=8.882E-02  Escherichia coli
  5ayn-assembly1_A  TM=6.080E-01  e=1.185E+00  Bdellovibrio bacteriovorus HD100
  5aym-assembly1_A  TM=5.761E-01  e=2.007E+00  Bdellovibrio bacteriovorus HD100
  5ayo-assembly1_A  TM=4.741E-01  e=3.400E+00  Bdellovibrio bacteriovorus HD100

Radius of gyration: 24.9 Å; Cα contacts (8 Å, |Δi|>4): 294; chains: 1; bounding box: 99×36×65 Å

Sequence (287 aa):
MDIRNYVYIPVCLYSMTGSMFLPVVQSMIYQKVCMLLSNETGIYDCVNAVSEASKNQRIQTEANRIVLIASICLCTAGILTSRLIGRISDKKSRKMSMLIPFIGLLLADGSLLLQAMFFESTPYFFPLSELIFGCFGGYMAIISTSFAYITSIPGVTSKERSKSIARLEGALGAGVIPFEMFARFPATGLRSLISNNVPAEERGSAFAVVAILEGGCKLVAALVFHLLFPWSISFMPQLSFVLMAALIAPPTLLLWYYQEELEHKDGSSNEEGALNNSPADDENTTA